Protein AF-A0A358M7P0-F1 (afdb_monomer_lite)

Foldseek 3Di:
DLVVVLVVVVVQLPAPVSCVPVVVVSVVCVVCVVVVVVVVVVVCVVVVVVVCCVPPQVVVVVVLVVVLCVLCVPPDCQLLQVLLCQQLVHRAPAAAEAEDRPDPQDWAAPDLRYIYGHRDPPVDSCCSLPVVLLSNLLRNNPPRAHPVLLVLLVVQLVPDLLSVLLVCCCCPVVVDDSCRLVSLLRSLLSCCSSVSDPPLRSLLVCLPPSPLSNLVSVVSNVVQVPPDPDHHGHNNVVSVVCSVVVVDDPVVSVVSNVVSQDDVVPVVSCVSNVSSVVSSVCSVCVVVVVVD

Sequence (292 aa):
AFSEADGIIRSKTTNEFERSYVLPTLDLLKDGYAEKYRKYILALKDAGFEKLWREKILPVEQQQISRLENALADIEIDSMLESISKLKCIVCSEVTVYISLLSYPVSFSLGETAFLATINDGDDSDYYKNGFPALLSHELMHGFASMELIEIYLDFMKQSRYLRSTHDFLLKELHSGNEEEFVMAAEYYILWRAGFMTKEEILLKNYSRYGGCVPLAFYLFEHMTREKSEPIADYNQWLLQRFKNGTFSPEELIPTIDSLLPPPDNIDRFFANLFVILQRCSFIIRDAALYV

Structure (mmCIF, N/CA/C/O backbone):
data_AF-A0A358M7P0-F1
#
_entry.id   AF-A0A358M7P0-F1
#
loop_
_atom_site.group_PDB
_atom_site.id
_atom_site.type_symbol
_atom_site.label_atom_id
_atom_site.label_alt_id
_atom_site.label_comp_id
_atom_site.label_asym_id
_atom_site.label_entity_id
_atom_site.label_seq_id
_atom_site.pdbx_PDB_ins_code
_atom_site.Cartn_x
_atom_site.Cartn_y
_atom_site.Cartn_z
_atom_site.occupancy
_atom_site.B_iso_or_equiv
_atom_site.auth_seq_id
_atom_site.auth_comp_id
_atom_site.auth_asym_id
_atom_site.auth_atom_id
_atom_site.pdbx_PDB_model_num
ATOM 1 N N . ALA A 1 1 ? 0.141 -0.509 31.926 1.00 57.00 1 ALA A N 1
ATOM 2 C CA . ALA A 1 1 ? -0.541 0.050 30.742 1.00 57.00 1 ALA A CA 1
ATOM 3 C C . ALA A 1 1 ? 0.467 0.433 29.655 1.00 57.00 1 ALA A C 1
ATOM 5 O O . ALA A 1 1 ? 0.646 -0.366 28.752 1.00 57.00 1 ALA A O 1
ATOM 6 N N . PHE A 1 2 ? 1.197 1.558 29.747 1.00 57.94 2 PHE A N 1
ATOM 7 C CA . PHE A 1 2 ? 2.132 1.963 28.674 1.00 57.94 2 PHE A CA 1
ATOM 8 C C . PHE A 1 2 ? 3.320 0.997 28.492 1.00 57.94 2 PHE A C 1
ATOM 10 O O . PHE A 1 2 ? 3.656 0.635 27.372 1.00 57.94 2 PHE A O 1
ATOM 17 N N . SER A 1 3 ? 3.898 0.505 29.595 1.00 63.97 3 SER A N 1
ATOM 18 C CA . SER A 1 3 ? 5.000 -0.475 29.574 1.00 63.97 3 SER A CA 1
ATOM 19 C C . SER A 1 3 ? 4.607 -1.842 29.003 1.00 63.97 3 SER A C 1
ATOM 21 O O . SER A 1 3 ? 5.457 -2.584 28.530 1.00 63.97 3 SER A O 1
ATOM 23 N N . GLU A 1 4 ? 3.322 -2.187 29.071 1.00 75.69 4 GLU A N 1
ATOM 24 C CA . GLU A 1 4 ? 2.792 -3.468 28.603 1.00 75.69 4 GLU A CA 1
ATOM 25 C C . GLU A 1 4 ? 2.522 -3.421 27.097 1.00 75.69 4 GLU A C 1
ATOM 27 O O . GLU A 1 4 ? 2.984 -4.293 26.370 1.00 75.69 4 GLU A O 1
ATOM 32 N N . ALA A 1 5 ? 1.878 -2.352 26.613 1.00 75.06 5 ALA A N 1
ATOM 33 C CA . ALA A 1 5 ? 1.683 -2.122 25.183 1.00 75.06 5 ALA A CA 1
ATOM 34 C C . ALA A 1 5 ? 3.021 -1.993 24.432 1.00 75.06 5 ALA A C 1
ATOM 36 O O . ALA A 1 5 ? 3.191 -2.610 23.385 1.00 75.06 5 ALA A O 1
ATOM 37 N N . ASP A 1 6 ? 3.995 -1.268 24.993 1.00 80.06 6 ASP A N 1
ATOM 38 C CA . ASP A 1 6 ? 5.351 -1.163 24.436 1.00 80.06 6 ASP A CA 1
ATOM 39 C C . ASP A 1 6 ? 6.036 -2.532 24.304 1.00 80.06 6 ASP A C 1
ATOM 41 O O . ASP A 1 6 ? 6.564 -2.859 23.240 1.00 80.06 6 ASP A O 1
ATOM 45 N N . GLY A 1 7 ? 5.980 -3.364 25.351 1.00 83.50 7 GLY A N 1
ATOM 46 C CA . GLY A 1 7 ? 6.532 -4.720 25.315 1.00 83.50 7 GLY A CA 1
ATOM 47 C C . GLY A 1 7 ? 5.851 -5.613 24.272 1.00 83.50 7 GLY A C 1
ATOM 48 O O . GLY A 1 7 ? 6.520 -6.379 23.576 1.00 83.50 7 GLY A O 1
ATOM 49 N N . ILE A 1 8 ? 4.532 -5.478 24.104 1.00 84.25 8 ILE A N 1
ATOM 50 C CA . ILE A 1 8 ? 3.774 -6.221 23.091 1.00 84.25 8 ILE A CA 1
ATOM 51 C C . ILE A 1 8 ? 4.173 -5.772 21.682 1.00 84.25 8 ILE A C 1
ATOM 53 O O . ILE A 1 8 ? 4.507 -6.621 20.863 1.00 84.25 8 ILE A O 1
ATOM 57 N N . ILE A 1 9 ? 4.201 -4.466 21.399 1.00 82.38 9 ILE A N 1
ATOM 58 C CA . ILE A 1 9 ? 4.566 -3.944 20.070 1.00 82.38 9 ILE A CA 1
ATOM 59 C C . ILE A 1 9 ? 5.982 -4.396 19.703 1.00 82.38 9 ILE A C 1
ATOM 61 O O . ILE A 1 9 ? 6.188 -5.015 18.665 1.00 82.38 9 ILE A O 1
ATOM 65 N N . ARG A 1 10 ? 6.951 -4.205 20.605 1.00 87.50 10 ARG A N 1
ATOM 66 C CA . ARG A 1 10 ? 8.351 -4.600 20.374 1.00 87.50 10 ARG A CA 1
ATOM 67 C C . ARG A 1 10 ? 8.542 -6.098 20.139 1.00 87.50 10 ARG A C 1
ATOM 69 O O . ARG A 1 10 ? 9.457 -6.480 19.411 1.00 87.50 10 ARG A O 1
ATOM 76 N N . SER A 1 11 ? 7.718 -6.939 20.766 1.00 85.31 11 SER A N 1
ATOM 77 C CA . SER A 1 11 ? 7.779 -8.395 20.577 1.00 85.31 11 SER A CA 1
ATOM 78 C C . SER A 1 11 ? 7.093 -8.863 19.293 1.00 85.31 11 SER A C 1
ATOM 80 O O . SER A 1 11 ? 7.542 -9.848 18.714 1.00 85.31 11 SER A O 1
ATOM 82 N N . LYS A 1 12 ? 6.054 -8.154 18.829 1.00 82.06 12 LYS A N 1
ATOM 83 C CA . LYS A 1 12 ? 5.336 -8.464 17.583 1.00 82.06 12 LYS A CA 1
ATOM 84 C C . LYS A 1 12 ? 6.026 -7.941 16.325 1.00 82.06 12 LYS A C 1
ATOM 86 O O . LYS A 1 12 ? 5.959 -8.603 15.300 1.00 82.06 12 LYS A O 1
ATOM 91 N N . THR A 1 13 ? 6.710 -6.802 16.395 1.00 82.50 13 THR A N 1
ATOM 92 C CA . THR A 1 13 ? 7.483 -6.262 15.269 1.00 82.50 13 THR A CA 1
ATOM 93 C C . THR A 1 13 ? 8.7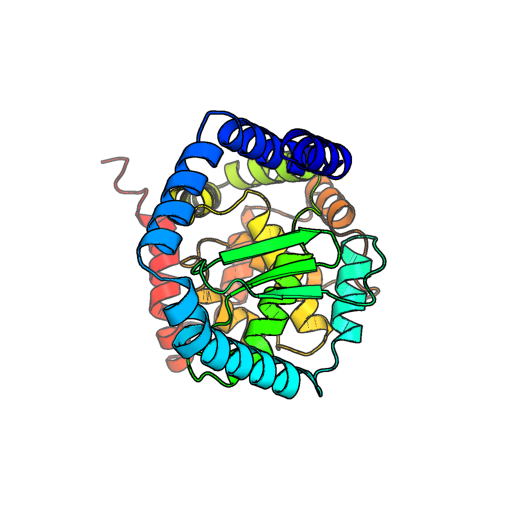71 -7.074 15.119 1.00 82.50 13 THR A C 1
ATOM 95 O O . THR A 1 13 ? 9.787 -6.784 15.762 1.00 82.50 13 THR A O 1
ATOM 98 N N . THR A 1 14 ? 8.725 -8.144 14.324 1.00 80.38 14 THR A N 1
ATOM 99 C CA . THR A 1 14 ? 9.855 -9.067 14.117 1.00 80.38 14 THR A CA 1
ATOM 100 C C . THR A 1 14 ? 10.682 -8.735 12.881 1.00 80.38 14 THR A C 1
ATOM 102 O O . THR A 1 14 ? 11.874 -9.040 12.862 1.00 80.38 14 THR A O 1
ATOM 105 N N . ASN A 1 15 ? 10.078 -8.106 11.871 1.00 84.00 15 ASN A N 1
ATOM 106 C CA . ASN A 1 15 ? 10.747 -7.708 10.636 1.00 84.00 15 ASN A CA 1
ATOM 107 C C . ASN A 1 15 ? 11.717 -6.531 10.896 1.00 84.00 15 ASN A C 1
ATOM 109 O O . ASN A 1 15 ? 11.381 -5.570 11.587 1.00 84.00 15 ASN A O 1
ATOM 113 N N . GLU A 1 16 ? 12.943 -6.611 10.368 1.00 87.25 16 GLU A N 1
ATOM 114 C CA . GLU A 1 16 ? 13.986 -5.594 10.584 1.00 87.25 16 GLU A CA 1
ATOM 115 C C . GLU A 1 16 ? 13.649 -4.236 9.956 1.00 87.25 16 GLU A C 1
ATOM 117 O O . GLU A 1 16 ? 13.867 -3.196 10.580 1.00 87.25 16 GLU A O 1
ATOM 122 N N . PHE A 1 17 ? 13.084 -4.237 8.749 1.00 86.12 17 PHE A N 1
ATOM 123 C CA . PHE A 1 17 ? 12.631 -3.016 8.096 1.00 86.12 17 PHE A CA 1
ATOM 124 C C . PHE A 1 17 ? 11.494 -2.369 8.888 1.00 86.12 17 PHE A C 1
ATOM 126 O O . PHE A 1 17 ? 11.587 -1.187 9.215 1.00 86.12 17 PHE A O 1
ATOM 133 N N . GLU A 1 18 ? 10.502 -3.149 9.317 1.00 84.31 18 GLU A N 1
ATOM 134 C CA . GLU A 1 18 ? 9.399 -2.661 10.153 1.00 84.31 18 GLU A CA 1
ATOM 135 C C . GLU A 1 18 ? 9.903 -2.018 11.459 1.00 84.31 18 GLU A C 1
ATOM 137 O O . GLU A 1 18 ? 9.513 -0.911 11.846 1.00 84.31 18 GLU A O 1
ATOM 142 N N . ARG A 1 19 ? 10.871 -2.671 12.115 1.00 86.31 19 ARG A N 1
ATOM 143 C CA . ARG A 1 19 ? 11.522 -2.151 13.327 1.00 86.31 19 ARG A CA 1
ATOM 144 C C . ARG A 1 19 ? 12.171 -0.788 13.122 1.00 86.31 19 ARG A C 1
ATOM 146 O O . ARG A 1 19 ? 12.167 0.013 14.059 1.00 86.31 19 ARG A O 1
ATOM 153 N N . SER A 1 20 ? 12.719 -0.528 11.936 1.00 85.81 20 SER A N 1
ATOM 154 C CA . SER A 1 20 ? 13.454 0.706 11.646 1.00 85.81 20 SER A CA 1
ATOM 155 C C . SER A 1 20 ? 12.592 1.969 11.729 1.00 85.81 20 SER A C 1
ATOM 157 O O . SER A 1 20 ? 13.131 3.032 12.028 1.00 85.81 20 SER A O 1
ATOM 159 N N . TYR A 1 21 ? 11.268 1.863 11.548 1.00 83.50 21 TYR A N 1
ATOM 160 C CA . TYR A 1 21 ? 10.346 3.001 11.644 1.00 83.50 21 TYR A CA 1
ATOM 161 C C . TYR A 1 21 ? 9.352 2.901 12.814 1.00 83.50 21 TYR A C 1
ATOM 163 O O . TYR A 1 21 ? 9.003 3.927 13.408 1.00 83.50 21 TYR A O 1
ATOM 171 N N . VAL A 1 22 ? 8.944 1.695 13.230 1.00 85.00 22 VAL A N 1
ATOM 172 C CA . VAL A 1 22 ? 8.027 1.521 14.374 1.00 85.00 22 VAL A CA 1
ATOM 173 C C . VAL A 1 22 ? 8.699 1.874 15.702 1.00 85.00 22 VAL A C 1
ATOM 175 O O . VAL A 1 22 ? 8.122 2.600 16.516 1.00 85.00 22 VAL A O 1
ATOM 178 N N . LEU A 1 23 ? 9.923 1.390 15.946 1.00 88.56 23 LEU A N 1
ATOM 179 C CA . LEU A 1 23 ? 10.571 1.560 17.252 1.00 88.56 23 LEU A CA 1
ATOM 180 C C . LEU A 1 23 ? 10.940 3.019 17.564 1.00 88.56 23 LEU A C 1
ATOM 182 O O . LEU A 1 23 ? 10.642 3.450 18.680 1.00 88.56 23 LEU A O 1
ATOM 186 N N . PRO A 1 24 ? 11.489 3.813 16.620 1.00 87.19 24 PRO A N 1
ATOM 187 C CA . PRO A 1 24 ? 11.715 5.238 16.859 1.00 87.19 24 PRO A CA 1
ATOM 188 C C . PRO A 1 24 ? 10.422 5.993 17.182 1.00 87.19 24 PRO A C 1
ATOM 190 O O . PRO A 1 24 ? 10.398 6.821 18.089 1.00 87.19 24 PRO A O 1
ATOM 193 N N . THR A 1 25 ? 9.326 5.673 16.488 1.00 84.44 25 THR A N 1
ATOM 194 C CA . THR A 1 25 ? 8.010 6.277 16.748 1.00 84.44 25 THR A CA 1
ATOM 195 C C . THR A 1 25 ? 7.519 5.947 18.156 1.00 84.44 25 THR A C 1
ATOM 197 O O . THR A 1 25 ? 7.021 6.814 18.876 1.00 84.44 25 THR A O 1
ATOM 200 N N . LEU A 1 26 ? 7.699 4.697 18.583 1.00 84.19 26 LEU A N 1
ATOM 201 C CA . LEU A 1 26 ? 7.327 4.240 19.918 1.00 84.19 26 LEU A CA 1
ATOM 202 C C . LEU A 1 26 ? 8.140 4.935 21.020 1.00 84.19 26 LEU A C 1
ATOM 204 O O . LEU A 1 26 ? 7.587 5.267 22.069 1.00 84.19 26 LEU A O 1
ATOM 208 N N . ASP A 1 27 ? 9.424 5.197 20.780 1.00 86.44 27 ASP A N 1
ATOM 209 C CA . ASP A 1 27 ? 10.268 5.947 21.713 1.00 86.44 27 ASP A CA 1
ATOM 210 C C . ASP A 1 27 ? 9.884 7.432 21.770 1.00 86.44 27 ASP A C 1
ATOM 212 O O . ASP A 1 27 ? 9.719 7.972 22.864 1.00 86.44 27 ASP A O 1
ATOM 216 N N . LEU A 1 28 ? 9.561 8.062 20.634 1.00 83.62 28 LEU A N 1
ATOM 217 C CA . LEU A 1 28 ? 9.015 9.427 20.611 1.00 83.62 28 LEU A CA 1
ATOM 218 C C . LEU A 1 28 ? 7.730 9.564 21.442 1.00 83.62 28 LEU A C 1
ATOM 220 O O . LEU A 1 28 ? 7.528 10.573 22.121 1.00 83.62 28 LEU A O 1
ATOM 224 N N . LEU A 1 29 ? 6.853 8.554 21.416 1.00 80.44 29 LEU A N 1
ATOM 225 C CA . LEU A 1 29 ? 5.635 8.558 22.227 1.00 80.44 29 LEU A CA 1
ATOM 226 C C . LEU A 1 29 ? 5.938 8.552 23.732 1.00 80.44 29 LEU A C 1
ATOM 228 O O . LEU A 1 29 ? 5.219 9.212 24.491 1.00 80.44 29 LEU A O 1
ATOM 232 N N . LYS A 1 30 ? 7.003 7.861 24.157 1.00 81.00 30 LYS A N 1
ATOM 233 C CA . LYS A 1 30 ? 7.475 7.846 25.552 1.00 81.00 30 LYS A CA 1
ATOM 234 C C . LYS A 1 30 ? 8.118 9.165 25.965 1.00 81.00 30 LYS A C 1
ATOM 236 O O . LYS A 1 30 ? 7.988 9.555 27.124 1.00 81.00 30 LYS A O 1
ATOM 241 N N . ASP A 1 31 ? 8.716 9.886 25.024 1.00 82.06 31 ASP A N 1
ATOM 242 C CA . ASP A 1 31 ? 9.385 11.172 25.246 1.00 82.06 31 ASP A CA 1
ATOM 243 C C . ASP A 1 31 ? 8.393 12.351 25.375 1.00 82.06 31 ASP A C 1
ATOM 245 O O . ASP A 1 31 ? 8.572 13.444 24.838 1.00 82.06 31 ASP A O 1
ATOM 249 N N . GLY A 1 32 ? 7.301 12.141 26.117 1.00 77.75 32 GLY A N 1
ATOM 250 C CA . GLY A 1 32 ? 6.350 13.183 26.512 1.00 77.75 32 GLY A CA 1
ATOM 251 C C . GLY A 1 32 ? 5.227 13.482 25.513 1.00 77.75 32 GLY A C 1
ATOM 252 O O . GLY A 1 32 ? 4.311 14.243 25.847 1.00 77.75 32 GLY A O 1
ATOM 253 N N . TYR A 1 33 ? 5.222 12.868 24.326 1.00 78.50 33 TYR A N 1
ATOM 254 C CA . TYR A 1 33 ? 4.108 13.006 23.379 1.00 78.50 33 TYR A CA 1
ATOM 255 C C . TYR A 1 33 ? 2.827 12.338 23.884 1.00 78.50 33 TYR A C 1
ATOM 257 O O . TYR A 1 33 ? 1.755 12.933 23.760 1.00 78.50 33 TYR A O 1
ATOM 265 N N . ALA A 1 34 ? 2.916 11.166 24.523 1.00 79.69 34 ALA A N 1
ATOM 266 C CA . ALA A 1 34 ? 1.764 10.537 25.178 1.00 79.69 34 ALA A CA 1
ATOM 267 C C . ALA A 1 34 ? 1.090 11.490 26.185 1.00 79.69 34 ALA A C 1
ATOM 269 O O . ALA A 1 34 ? -0.134 11.643 26.205 1.00 79.69 34 ALA A O 1
ATOM 270 N N . GLU A 1 35 ? 1.899 12.236 26.936 1.00 82.81 35 GLU A N 1
ATOM 271 C CA . GLU A 1 35 ? 1.420 13.169 27.954 1.00 82.81 35 GLU A CA 1
ATOM 272 C C . GLU A 1 35 ? 0.738 14.386 27.334 1.00 82.81 35 GLU A C 1
ATOM 274 O O . GLU A 1 35 ? -0.253 14.896 27.866 1.00 82.81 35 GLU A O 1
ATOM 279 N N . LYS A 1 36 ? 1.224 14.828 26.172 1.00 83.75 36 LYS A N 1
ATOM 280 C CA . LYS A 1 36 ? 0.574 15.858 25.362 1.00 83.75 36 LYS A CA 1
ATOM 281 C C . LYS A 1 36 ? -0.789 15.383 24.847 1.00 83.75 36 LYS A C 1
ATOM 283 O O . LYS A 1 36 ? -1.773 16.099 25.028 1.00 83.75 36 LYS A O 1
ATOM 288 N N . TYR A 1 37 ? -0.880 14.173 24.290 1.00 81.56 37 TYR A N 1
ATOM 289 C CA . TYR A 1 37 ? -2.156 13.603 23.838 1.00 81.56 37 TYR A CA 1
ATOM 290 C C . TYR A 1 37 ? -3.153 13.441 24.985 1.00 81.56 37 TYR A C 1
ATOM 292 O O . TYR A 1 37 ? -4.321 13.808 24.847 1.00 81.56 37 TYR A O 1
ATOM 300 N N . ARG A 1 38 ? -2.690 12.995 26.157 1.00 84.06 38 ARG A N 1
ATOM 301 C CA . ARG A 1 38 ? -3.525 12.903 27.359 1.00 84.06 38 ARG A CA 1
ATOM 302 C C . ARG A 1 38 ? -4.137 14.253 27.737 1.00 84.06 38 ARG A C 1
ATOM 304 O O . ARG A 1 38 ? -5.313 14.298 28.089 1.00 84.06 38 ARG A O 1
ATOM 311 N N . LYS A 1 39 ? -3.379 15.353 27.643 1.00 87.50 39 LYS A N 1
ATOM 312 C CA . LYS A 1 39 ? -3.907 16.707 27.895 1.00 87.50 39 LYS A CA 1
ATOM 313 C C . LYS A 1 39 ? -5.015 17.081 26.910 1.00 87.50 39 LYS A C 1
ATOM 315 O O . LYS A 1 39 ? -6.027 17.623 27.342 1.00 87.50 39 LYS A O 1
ATOM 320 N N . TYR A 1 40 ? -4.861 16.766 25.623 1.00 84.81 40 TYR A N 1
ATOM 321 C CA . TYR A 1 40 ? -5.905 17.027 24.625 1.00 84.81 40 TYR A CA 1
ATOM 322 C C . TYR A 1 40 ? -7.173 16.212 24.881 1.00 84.81 40 TYR A C 1
ATOM 324 O O . TYR A 1 40 ? -8.268 16.767 24.846 1.00 84.81 40 TYR A O 1
ATOM 332 N N . ILE A 1 41 ? -7.035 14.930 25.225 1.00 84.25 41 ILE A N 1
ATOM 333 C CA . ILE A 1 41 ? -8.175 14.071 25.574 1.00 84.25 41 ILE A CA 1
ATOM 334 C C . ILE A 1 41 ? -8.913 14.612 26.807 1.00 84.25 41 ILE A C 1
ATOM 336 O O . ILE A 1 41 ? -10.142 14.658 26.818 1.00 84.25 41 ILE A O 1
ATOM 340 N N . LEU A 1 42 ? -8.183 15.056 27.836 1.00 87.44 42 LEU A N 1
ATOM 341 C CA . LEU A 1 42 ? -8.788 15.664 29.024 1.00 87.44 42 LEU A CA 1
ATOM 342 C C . LEU A 1 42 ? -9.517 16.970 28.689 1.00 87.44 42 LEU A C 1
ATOM 344 O O . LEU A 1 42 ? -10.649 17.144 29.121 1.00 87.44 42 LEU A O 1
ATOM 348 N N . ALA A 1 43 ? -8.930 17.837 27.861 1.00 89.25 43 ALA A N 1
ATOM 349 C CA . ALA A 1 43 ? -9.585 19.070 27.429 1.00 89.25 43 ALA A CA 1
ATOM 350 C C . ALA A 1 43 ? -10.887 18.801 26.652 1.00 89.25 43 ALA A C 1
ATOM 352 O O . ALA A 1 43 ? -11.891 19.472 26.882 1.00 89.25 43 ALA A O 1
ATOM 353 N N . LEU A 1 44 ? -10.902 17.790 25.773 1.00 86.12 44 LEU A N 1
ATOM 354 C CA . LEU A 1 44 ? -12.122 17.355 25.085 1.00 86.12 44 LEU A CA 1
ATOM 355 C C . LEU A 1 44 ? -13.173 16.856 26.083 1.00 86.12 44 LEU A C 1
ATOM 357 O O . LEU A 1 44 ? -14.345 17.225 25.994 1.00 86.12 44 LEU A O 1
ATOM 361 N N . LYS A 1 45 ? -12.758 16.048 27.062 1.00 86.56 45 LYS A N 1
ATOM 362 C CA . LYS A 1 45 ? -13.650 15.561 28.118 1.00 86.56 45 LYS A CA 1
ATOM 363 C C . LYS A 1 45 ? -14.269 16.717 28.908 1.00 86.56 45 LYS A C 1
ATOM 365 O O . LYS A 1 45 ? -15.487 16.735 29.080 1.00 86.56 45 LYS A O 1
ATOM 370 N N . ASP A 1 46 ? -13.459 17.681 29.335 1.00 91.38 46 ASP A N 1
ATOM 371 C CA . ASP A 1 46 ? -13.906 18.849 30.103 1.00 91.38 46 ASP A CA 1
ATOM 372 C C . ASP A 1 46 ? -14.845 19.750 29.283 1.00 91.38 46 ASP A C 1
ATOM 374 O O . ASP A 1 46 ? -15.777 20.339 29.827 1.00 91.38 46 ASP A O 1
ATOM 378 N N . ALA A 1 47 ? -14.670 19.791 27.958 1.00 89.56 47 ALA A N 1
ATOM 379 C CA . ALA A 1 47 ? -15.575 20.468 27.029 1.00 89.56 47 ALA A CA 1
ATOM 380 C C . ALA A 1 47 ? -16.908 19.722 26.796 1.00 89.56 47 ALA A C 1
ATOM 382 O O . ALA A 1 47 ? -17.732 20.163 25.995 1.00 89.56 47 ALA A O 1
ATOM 383 N N . GLY A 1 48 ? -17.141 18.587 27.464 1.00 89.50 48 GLY A N 1
ATOM 384 C CA . GLY A 1 48 ? -18.361 17.797 27.300 1.00 89.50 48 GLY A CA 1
ATOM 385 C C . GLY A 1 48 ? -18.420 17.038 25.973 1.00 89.50 48 GLY A C 1
ATOM 386 O O . GLY A 1 48 ? -19.514 16.704 25.509 1.00 89.50 48 GLY A O 1
ATOM 387 N N . PHE A 1 49 ? -17.263 16.739 25.368 1.00 87.19 49 PHE A N 1
ATOM 388 C CA . PHE A 1 49 ? -17.180 16.026 24.092 1.00 87.19 49 PHE A CA 1
ATOM 389 C C . PHE A 1 49 ? -17.929 14.691 24.110 1.00 87.19 49 PHE A C 1
ATOM 391 O O . PHE A 1 49 ? -18.494 14.311 23.097 1.00 87.19 49 PHE A O 1
ATOM 398 N N . GLU A 1 50 ? -18.025 14.004 25.253 1.00 87.81 50 GLU A N 1
ATOM 399 C CA . GLU A 1 50 ? -18.779 12.748 25.357 1.00 87.81 50 GLU A CA 1
ATOM 400 C C . GLU A 1 50 ? -20.259 12.905 24.962 1.00 87.81 50 GLU A C 1
ATOM 402 O O . GLU A 1 50 ? -20.825 12.026 24.309 1.00 87.81 50 GLU A O 1
ATOM 407 N N . LYS A 1 51 ? -20.890 14.032 25.312 1.00 90.06 51 LYS A N 1
ATOM 408 C CA . LYS A 1 51 ? -22.276 14.298 24.916 1.00 90.06 51 LYS A CA 1
ATOM 409 C C . LYS A 1 51 ? -22.373 14.525 23.409 1.00 90.06 51 LYS A C 1
ATOM 411 O O . LYS A 1 51 ? -23.206 13.908 22.753 1.00 90.06 51 LYS A O 1
ATOM 416 N N . LEU A 1 52 ? -21.488 15.364 22.862 1.00 86.44 52 LEU A N 1
ATOM 417 C CA . LEU A 1 52 ? -21.396 15.611 21.419 1.00 86.44 52 LEU A CA 1
ATOM 418 C C . LEU A 1 52 ? -21.161 14.303 20.649 1.00 86.44 52 LEU A C 1
ATOM 420 O O . LEU A 1 52 ? -21.834 14.031 19.659 1.00 86.44 52 LEU A O 1
ATOM 424 N N . TRP A 1 53 ? -20.248 13.477 21.148 1.00 85.25 53 TRP A N 1
ATOM 425 C CA . TRP A 1 53 ? -19.926 12.168 20.612 1.00 85.25 53 TRP A CA 1
ATOM 426 C C . TRP A 1 53 ? -21.163 11.277 20.522 1.00 85.25 53 TRP A C 1
ATOM 428 O O . TRP A 1 53 ? -21.519 10.836 19.434 1.00 85.25 53 TRP A O 1
ATOM 438 N N . ARG A 1 54 ? -21.850 11.053 21.649 1.00 90.06 54 ARG A N 1
ATOM 439 C CA . ARG A 1 54 ? -23.008 10.151 21.718 1.00 90.06 54 ARG A CA 1
ATOM 440 C C . ARG A 1 54 ? -24.195 10.645 20.891 1.00 90.06 54 ARG A C 1
ATOM 442 O O . ARG A 1 54 ? -24.887 9.831 20.295 1.00 90.06 54 ARG A O 1
ATOM 449 N N . GLU A 1 55 ? -24.450 11.952 20.881 1.00 91.88 55 GLU A N 1
ATOM 450 C CA . GLU A 1 55 ? -25.662 12.518 20.273 1.00 91.88 55 GLU A CA 1
ATOM 451 C C . GLU A 1 55 ? -25.498 12.903 18.798 1.00 91.88 55 GLU A C 1
ATOM 453 O O . GLU A 1 55 ? -26.501 12.997 18.090 1.00 91.88 55 GLU A O 1
ATOM 458 N N . LYS A 1 56 ? -24.272 13.184 18.336 1.00 84.81 56 LYS A N 1
ATOM 459 C CA . LYS A 1 56 ? -24.023 13.726 16.989 1.00 84.81 56 LYS A CA 1
ATOM 460 C C . LYS A 1 56 ? -23.071 12.889 16.150 1.00 84.81 56 LYS A C 1
ATOM 462 O O . LYS A 1 56 ? -23.362 12.697 14.978 1.00 84.81 56 LYS A O 1
ATOM 467 N N . ILE A 1 57 ? -21.962 12.421 16.721 1.00 82.81 57 ILE A N 1
ATOM 468 C CA . ILE A 1 57 ? -20.906 11.752 15.945 1.00 82.81 57 ILE A CA 1
ATOM 469 C C . ILE A 1 57 ? -21.227 10.263 15.795 1.00 82.81 57 ILE A C 1
ATOM 471 O O . ILE A 1 57 ? -21.423 9.787 14.684 1.00 82.81 57 ILE A O 1
ATOM 475 N N . LEU A 1 58 ? -21.396 9.545 16.910 1.00 85.62 58 LEU A N 1
ATOM 476 C CA . LEU A 1 58 ? -21.615 8.097 16.920 1.00 85.62 58 LEU A CA 1
ATOM 477 C C . LEU A 1 58 ? -22.772 7.627 16.011 1.00 85.62 58 LEU A C 1
ATOM 479 O O . LEU A 1 58 ? -22.569 6.642 15.307 1.00 85.62 58 LEU A O 1
ATOM 483 N N . PRO A 1 59 ? -23.949 8.288 15.962 1.00 87.81 59 PRO A N 1
ATOM 484 C CA . PRO A 1 59 ? -25.027 7.852 15.071 1.00 87.81 59 PRO A CA 1
ATOM 485 C C . PRO A 1 59 ? -24.673 7.948 13.580 1.00 87.81 59 PRO A C 1
ATOM 487 O O . PRO A 1 59 ? -25.082 7.087 12.804 1.00 87.81 59 PRO A O 1
ATOM 490 N N . VAL A 1 60 ? -23.918 8.978 13.179 1.00 83.69 60 VAL A N 1
ATOM 491 C CA . VAL A 1 60 ? -23.475 9.166 11.786 1.00 83.69 60 VAL A CA 1
ATOM 492 C C . VAL A 1 60 ? -22.459 8.090 11.419 1.00 83.69 60 VAL A C 1
ATOM 494 O O . VAL A 1 60 ? -22.614 7.417 10.406 1.00 83.69 60 VAL A O 1
ATOM 497 N N . GLU A 1 61 ? -21.485 7.856 12.292 1.00 80.94 61 GLU A N 1
ATOM 498 C CA . GLU A 1 61 ? -20.469 6.818 12.104 1.00 80.94 61 GLU A CA 1
ATOM 499 C C . GLU A 1 61 ? -21.082 5.412 12.028 1.00 80.94 61 GLU A C 1
ATOM 501 O O . GLU A 1 61 ? -20.755 4.624 11.146 1.00 80.94 61 GLU A O 1
ATOM 506 N N . GLN A 1 62 ? -22.037 5.091 12.908 1.00 86.00 62 GLN A N 1
ATOM 507 C CA . GLN A 1 62 ? -22.755 3.812 12.862 1.00 86.00 62 GLN A CA 1
ATOM 508 C C . GLN A 1 62 ? -23.534 3.632 11.557 1.00 86.00 62 GLN A C 1
ATOM 510 O O . GLN A 1 62 ? -23.596 2.522 11.026 1.00 86.00 62 GLN A O 1
ATOM 515 N N . GLN A 1 63 ? -24.111 4.711 11.021 1.00 85.69 63 GLN A N 1
ATOM 516 C CA . GLN A 1 63 ? -24.770 4.674 9.722 1.00 85.69 63 GLN A CA 1
ATOM 517 C C . GLN A 1 63 ? -23.767 4.392 8.596 1.00 85.69 63 GLN A C 1
ATOM 519 O O . GLN A 1 63 ? -24.071 3.589 7.716 1.00 85.69 63 GLN A O 1
ATOM 524 N N . GLN A 1 64 ? -22.585 5.010 8.627 1.00 80.94 64 GLN A N 1
ATOM 525 C CA . GLN A 1 64 ? -21.526 4.776 7.642 1.00 80.94 64 GLN A CA 1
ATOM 526 C C . GLN A 1 64 ? -20.999 3.341 7.697 1.00 80.94 64 GLN A C 1
ATOM 528 O O . GLN A 1 64 ? -20.907 2.687 6.661 1.00 80.94 64 GLN A O 1
ATOM 533 N N . ILE A 1 65 ? -20.750 2.816 8.901 1.00 84.44 65 ILE A N 1
ATOM 534 C CA . ILE A 1 65 ? -20.364 1.413 9.106 1.00 84.44 65 ILE A CA 1
ATOM 535 C C . ILE A 1 65 ? -21.441 0.484 8.541 1.00 84.44 65 ILE A C 1
ATOM 537 O O . ILE A 1 65 ? -21.130 -0.400 7.753 1.00 84.44 65 ILE A O 1
ATOM 541 N N . SER A 1 66 ? -22.716 0.743 8.848 1.00 86.94 66 SER A N 1
ATOM 542 C CA . SER A 1 66 ? -23.823 -0.075 8.334 1.00 86.94 66 SER A CA 1
ATOM 543 C C . SER A 1 66 ? -23.913 -0.032 6.802 1.00 86.94 66 SER A C 1
ATOM 545 O O . SER A 1 66 ? -24.245 -1.030 6.169 1.00 86.94 66 SER A O 1
ATOM 547 N N . ARG A 1 67 ? -23.649 1.119 6.166 1.00 84.12 67 ARG A N 1
ATOM 548 C CA . ARG A 1 67 ? -23.611 1.222 4.695 1.00 84.12 67 ARG A CA 1
ATOM 549 C C . ARG A 1 67 ? -22.461 0.414 4.110 1.00 84.12 67 ARG A C 1
ATOM 551 O O . ARG A 1 67 ? -22.681 -0.295 3.134 1.00 84.12 67 ARG A O 1
ATOM 558 N N . LEU A 1 68 ? -21.279 0.504 4.718 1.00 82.00 68 LEU A N 1
ATOM 559 C CA . LEU A 1 68 ? -20.111 -0.268 4.317 1.00 82.00 68 LEU A CA 1
ATOM 560 C C . LEU A 1 68 ? -20.392 -1.771 4.429 1.00 82.00 68 LEU A C 1
ATOM 562 O O . LEU A 1 68 ? -20.236 -2.480 3.445 1.00 82.00 68 LEU A O 1
ATOM 566 N N . GLU A 1 69 ? -20.898 -2.241 5.570 1.00 85.38 69 GLU A N 1
ATOM 567 C CA . GLU A 1 69 ? -21.282 -3.645 5.772 1.00 85.38 69 GLU A CA 1
ATOM 568 C C . GLU A 1 69 ? -22.271 -4.130 4.704 1.00 85.38 69 GLU A C 1
ATOM 570 O O . GLU A 1 69 ? -22.064 -5.180 4.101 1.00 85.38 69 GLU A O 1
ATOM 575 N N . ASN A 1 70 ? -23.313 -3.344 4.413 1.00 86.31 70 ASN A N 1
ATOM 576 C CA . ASN A 1 70 ? -24.291 -3.697 3.382 1.00 86.31 70 ASN A CA 1
ATOM 577 C C . ASN A 1 70 ? -23.682 -3.731 1.976 1.00 86.31 70 ASN A C 1
ATOM 579 O O . ASN A 1 70 ? -24.024 -4.605 1.187 1.00 86.31 70 ASN A O 1
ATOM 583 N N . ALA A 1 71 ? -22.800 -2.788 1.647 1.00 81.19 71 ALA A N 1
ATOM 584 C CA . ALA A 1 71 ? -22.175 -2.737 0.332 1.00 81.19 71 ALA A CA 1
ATOM 585 C C . ALA A 1 71 ? -21.162 -3.873 0.117 1.00 81.19 71 ALA A C 1
ATOM 587 O O . ALA A 1 71 ? -20.982 -4.318 -1.013 1.00 81.19 71 ALA A O 1
ATOM 588 N N . LEU A 1 72 ? -20.528 -4.347 1.193 1.00 79.25 72 LEU A N 1
ATOM 589 C CA . LEU A 1 72 ? -19.578 -5.459 1.165 1.00 79.25 72 LEU A CA 1
ATOM 590 C C . LEU A 1 72 ? -20.247 -6.837 1.261 1.00 79.25 72 LEU A C 1
ATOM 592 O O . LEU A 1 72 ? -19.590 -7.830 0.967 1.00 79.25 72 LEU A O 1
ATOM 596 N N . ALA A 1 73 ? -21.524 -6.917 1.650 1.00 82.56 73 ALA A N 1
ATOM 597 C CA . ALA A 1 73 ? -22.216 -8.184 1.902 1.00 82.56 73 ALA A CA 1
ATOM 598 C C . ALA A 1 73 ? -22.200 -9.151 0.703 1.00 82.56 73 ALA A C 1
ATOM 600 O O . ALA A 1 73 ? -22.143 -10.363 0.898 1.00 82.56 73 ALA A O 1
ATOM 601 N N . ASP A 1 74 ? -22.215 -8.608 -0.517 1.00 78.38 74 ASP A N 1
ATOM 602 C CA . ASP A 1 74 ? -22.227 -9.378 -1.766 1.00 78.38 74 ASP A CA 1
ATOM 603 C C . ASP A 1 74 ? -20.879 -9.345 -2.509 1.00 78.38 74 ASP A C 1
ATOM 605 O O . ASP A 1 74 ? -20.774 -9.841 -3.634 1.00 78.38 74 ASP A O 1
ATOM 609 N N . ILE A 1 75 ? -19.842 -8.740 -1.920 1.00 82.06 75 ILE A N 1
ATOM 610 C CA . ILE A 1 75 ? -18.514 -8.697 -2.530 1.00 82.06 75 ILE A CA 1
ATOM 611 C C . ILE A 1 75 ? -17.785 -10.013 -2.251 1.00 82.06 75 ILE A C 1
ATOM 613 O O . ILE A 1 75 ? -17.542 -10.381 -1.104 1.00 82.06 75 ILE A O 1
ATOM 617 N N . GLU A 1 76 ? -17.381 -10.701 -3.318 1.00 84.31 76 GLU A N 1
ATOM 618 C CA . GLU A 1 76 ? -16.523 -11.884 -3.239 1.00 84.31 76 GLU A CA 1
ATOM 619 C C . GLU A 1 76 ? -15.089 -11.443 -2.908 1.00 84.31 76 GLU A C 1
ATOM 621 O O . GLU A 1 76 ? -14.384 -10.888 -3.749 1.00 84.31 76 GLU A O 1
ATOM 626 N N . ILE A 1 77 ? -14.684 -11.616 -1.646 1.00 88.88 77 ILE A N 1
ATOM 627 C CA . ILE A 1 77 ? -13.354 -11.223 -1.161 1.00 88.88 77 ILE A CA 1
ATOM 628 C C . ILE A 1 77 ? -12.375 -12.396 -1.062 1.00 88.88 77 ILE A C 1
ATOM 630 O O . ILE A 1 77 ? -11.183 -12.153 -0.876 1.00 88.88 77 ILE A O 1
ATOM 634 N N . ASP A 1 78 ? -12.819 -13.648 -1.187 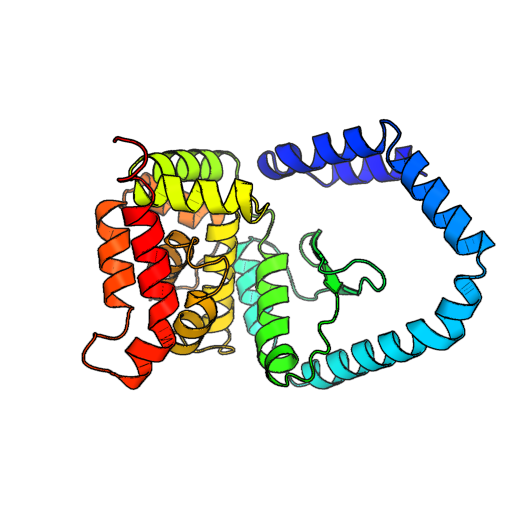1.00 91.50 78 ASP A N 1
ATOM 635 C CA . ASP A 1 78 ? -11.972 -14.816 -0.925 1.00 91.50 78 ASP A CA 1
ATOM 636 C C . ASP A 1 78 ? -10.815 -14.874 -1.924 1.00 91.50 78 ASP A C 1
ATOM 638 O O . ASP A 1 78 ? -9.669 -15.084 -1.524 1.00 91.50 78 ASP A O 1
ATOM 642 N N . SER A 1 79 ? -11.062 -14.577 -3.207 1.00 91.31 79 SER A N 1
ATOM 643 C CA . SER A 1 79 ? -9.987 -14.501 -4.208 1.00 91.31 79 SER A CA 1
ATOM 644 C C . SER A 1 79 ? -8.947 -13.412 -3.892 1.00 91.31 79 SER A C 1
ATOM 646 O O . SER A 1 79 ? -7.765 -13.553 -4.240 1.00 91.31 79 SER A O 1
ATOM 648 N N . MET A 1 80 ? -9.364 -12.313 -3.261 1.00 93.44 80 MET A N 1
ATOM 649 C CA . MET A 1 80 ? -8.475 -11.233 -2.829 1.00 93.44 80 MET A CA 1
ATOM 650 C C . MET A 1 80 ? -7.647 -11.675 -1.616 1.00 93.44 80 MET A C 1
ATOM 652 O O . MET A 1 80 ? -6.421 -11.549 -1.636 1.00 93.44 80 MET A O 1
ATOM 656 N N . LEU A 1 81 ? -8.286 -12.264 -0.601 1.00 94.25 81 LEU A N 1
ATOM 657 C CA . LEU A 1 81 ? -7.612 -12.769 0.598 1.00 94.25 81 LEU A CA 1
ATOM 658 C C . LEU A 1 81 ? -6.658 -13.935 0.291 1.00 94.25 81 LEU A C 1
ATOM 660 O O . LEU A 1 81 ? -5.567 -14.014 0.863 1.00 94.25 81 LEU A O 1
ATOM 664 N N . GLU A 1 82 ? -7.003 -14.801 -0.665 1.00 93.88 82 GLU A N 1
ATOM 665 C CA . GLU A 1 82 ? -6.117 -15.855 -1.168 1.00 93.88 82 GLU A CA 1
ATOM 666 C C . GLU A 1 82 ? -4.863 -15.255 -1.820 1.00 93.88 82 GLU A C 1
ATOM 668 O O . GLU A 1 82 ? -3.746 -15.729 -1.593 1.00 93.88 82 GLU A O 1
ATOM 673 N N . SER A 1 83 ? -5.027 -14.188 -2.607 1.00 94.50 83 SER A N 1
ATOM 674 C CA . SER A 1 83 ? -3.904 -13.497 -3.246 1.00 94.50 83 SER A CA 1
ATOM 675 C C . SER A 1 83 ? -2.984 -12.851 -2.207 1.00 94.50 83 SER A C 1
ATOM 677 O O . SER A 1 83 ? -1.770 -13.036 -2.278 1.00 94.50 83 SER A O 1
ATOM 679 N N . ILE A 1 84 ? -3.544 -12.174 -1.200 1.00 95.19 84 ILE A N 1
ATOM 680 C CA . ILE A 1 84 ? -2.781 -11.595 -0.079 1.00 95.19 84 ILE A CA 1
ATOM 681 C C . ILE A 1 84 ? -2.025 -12.690 0.681 1.00 95.19 84 ILE A C 1
ATOM 683 O O . ILE A 1 84 ? -0.823 -12.562 0.917 1.00 95.19 84 ILE A O 1
ATOM 687 N N . SER A 1 85 ? -2.701 -13.797 1.000 1.00 95.12 85 SER A N 1
ATOM 688 C CA . SER A 1 85 ? -2.109 -14.954 1.682 1.00 95.12 85 SER A CA 1
ATOM 689 C C . SER A 1 85 ? -0.889 -15.493 0.933 1.00 95.12 85 SER A C 1
ATOM 691 O O . SER A 1 85 ? 0.171 -15.694 1.529 1.00 95.12 85 SER A O 1
ATOM 693 N N . LYS A 1 86 ? -1.000 -15.667 -0.392 1.00 94.81 86 LYS A N 1
ATOM 694 C CA . LYS A 1 86 ? 0.105 -16.135 -1.244 1.00 94.81 86 LYS A CA 1
ATOM 695 C C . LYS A 1 86 ? 1.257 -15.139 -1.301 1.00 94.81 86 LYS A C 1
ATOM 697 O O . LYS A 1 86 ? 2.409 -15.542 -1.160 1.00 94.81 86 LYS A O 1
ATOM 702 N N . LEU A 1 87 ? 0.961 -13.856 -1.503 1.00 96.06 87 LEU A N 1
ATOM 703 C CA . LEU A 1 87 ? 1.985 -12.820 -1.639 1.00 96.06 87 LEU A CA 1
ATOM 704 C C . LEU A 1 87 ? 2.752 -12.598 -0.331 1.00 96.06 87 LEU A C 1
ATOM 706 O O . LEU A 1 87 ? 3.967 -12.425 -0.375 1.00 96.06 87 LEU A O 1
ATOM 710 N N . LYS A 1 88 ? 2.077 -12.635 0.822 1.00 93.12 88 LYS A N 1
ATOM 711 C CA . LYS A 1 88 ? 2.705 -12.429 2.137 1.00 93.12 88 LYS A CA 1
ATOM 712 C C . LYS A 1 88 ? 3.205 -13.705 2.810 1.00 93.12 88 LYS A C 1
ATOM 714 O O . LYS A 1 88 ? 3.866 -13.606 3.837 1.00 93.12 88 LYS A O 1
ATOM 719 N N . CYS A 1 89 ? 2.904 -14.881 2.257 1.00 92.88 89 CYS A N 1
ATOM 720 C CA . CYS A 1 89 ? 3.178 -16.178 2.885 1.00 92.88 89 CYS A CA 1
ATOM 721 C C . CYS A 1 89 ? 2.522 -16.336 4.268 1.00 92.88 89 CYS A C 1
ATOM 723 O O . CYS A 1 89 ? 3.126 -16.872 5.197 1.00 92.88 89 CYS A O 1
ATOM 725 N N . ILE A 1 90 ? 1.271 -15.890 4.391 1.00 91.31 90 ILE A N 1
ATOM 726 C CA . ILE A 1 90 ? 0.465 -15.975 5.619 1.00 91.31 90 ILE A CA 1
ATOM 727 C C . ILE A 1 90 ? -0.863 -16.680 5.339 1.00 91.31 90 ILE A C 1
ATOM 729 O O . ILE A 1 90 ? -1.219 -16.923 4.187 1.00 91.31 90 ILE A O 1
ATOM 733 N N . VAL A 1 91 ? -1.626 -16.971 6.391 1.00 91.06 91 VAL A N 1
ATOM 734 C CA . VAL A 1 91 ? -3.022 -17.410 6.266 1.00 91.06 91 VAL A CA 1
ATOM 735 C C . VAL A 1 91 ? -3.931 -16.234 6.609 1.00 91.06 91 VAL A C 1
ATOM 737 O O . VAL A 1 91 ? -4.090 -15.893 7.778 1.00 91.06 91 VAL A O 1
ATOM 740 N N . CYS A 1 92 ? -4.531 -15.620 5.590 1.00 90.75 92 CYS A N 1
ATOM 741 C CA . CYS A 1 92 ? -5.534 -14.571 5.735 1.00 90.75 92 CYS A CA 1
ATOM 742 C C . CYS A 1 92 ? -6.875 -15.109 5.224 1.00 90.75 92 CYS A C 1
ATOM 744 O O . CYS A 1 92 ? -7.111 -15.161 4.022 1.00 90.75 92 CYS A O 1
ATOM 746 N N . SER A 1 93 ? -7.729 -15.567 6.139 1.00 90.19 93 SER A N 1
ATOM 747 C CA . SER A 1 93 ? -9.097 -16.017 5.830 1.00 90.19 93 SER A CA 1
ATOM 748 C C . SER A 1 93 ? -10.168 -15.020 6.271 1.00 90.19 93 SER A C 1
ATOM 750 O O . SER A 1 93 ? -11.320 -15.142 5.882 1.00 90.19 93 SER A O 1
ATOM 752 N N . GLU A 1 94 ? -9.799 -14.061 7.116 1.00 90.94 94 GLU A N 1
ATOM 753 C CA . GLU A 1 94 ? -10.674 -13.010 7.623 1.00 90.94 94 GLU A CA 1
ATOM 754 C C . GLU A 1 94 ? -9.863 -11.734 7.851 1.00 90.94 94 GLU A C 1
ATOM 756 O O . GLU A 1 94 ? -8.652 -11.791 8.087 1.00 90.94 94 GLU A O 1
ATOM 761 N N . VAL A 1 95 ? -10.539 -10.586 7.786 1.00 90.69 95 VAL A N 1
ATOM 762 C CA . VAL A 1 95 ? -9.928 -9.273 8.005 1.00 90.69 95 VAL A CA 1
ATOM 763 C C . VAL A 1 95 ? -10.761 -8.487 9.003 1.00 90.69 95 VAL A C 1
ATOM 765 O O . VAL A 1 95 ? -11.967 -8.326 8.829 1.00 90.69 95 VAL A O 1
ATOM 768 N N . THR A 1 96 ? -10.111 -7.959 10.037 1.00 91.50 96 THR A N 1
ATOM 769 C CA . THR A 1 96 ? -10.745 -7.036 10.985 1.00 91.50 96 THR A CA 1
ATOM 770 C C . THR A 1 96 ? -10.415 -5.598 10.615 1.00 91.50 96 THR A C 1
ATOM 772 O O . THR A 1 96 ? -9.254 -5.191 10.650 1.00 91.50 96 THR A O 1
ATOM 775 N N . VAL A 1 97 ? -11.439 -4.803 10.311 1.00 88.56 97 VAL A N 1
ATOM 776 C CA . VAL A 1 97 ? -11.269 -3.377 10.014 1.00 88.56 97 VAL A CA 1
ATOM 777 C C . VAL A 1 97 ? -11.703 -2.548 11.212 1.00 88.56 97 VAL A C 1
ATOM 779 O O . VAL A 1 97 ? -12.857 -2.590 11.635 1.00 88.56 97 VAL A O 1
ATOM 782 N N . TYR A 1 98 ? -10.771 -1.776 11.759 1.00 88.19 98 TYR A N 1
ATOM 783 C CA . TYR A 1 98 ? -11.057 -0.810 12.809 1.00 88.19 98 TYR A CA 1
ATOM 784 C C . TYR A 1 98 ? -11.347 0.539 12.165 1.00 88.19 98 TYR A C 1
ATOM 786 O O . TYR A 1 98 ? -10.515 1.076 11.438 1.00 88.19 98 TYR A O 1
ATOM 794 N N . ILE A 1 99 ? -12.513 1.111 12.448 1.00 83.12 99 ILE A N 1
ATOM 795 C CA . ILE A 1 99 ? -12.860 2.425 11.913 1.00 83.12 99 ILE A CA 1
ATOM 796 C C . ILE A 1 99 ? -12.432 3.509 12.902 1.00 83.12 99 ILE A C 1
ATOM 798 O O . ILE A 1 99 ? -12.911 3.557 14.038 1.00 83.12 99 ILE A O 1
ATOM 802 N N . SER A 1 100 ? -11.512 4.374 12.471 1.00 79.06 100 SER A N 1
ATOM 803 C CA . SER A 1 100 ? -11.165 5.590 13.198 1.00 79.06 100 SER A CA 1
ATOM 804 C C . SER A 1 100 ? -12.168 6.688 12.896 1.00 79.06 100 SER A C 1
ATOM 806 O O . SER A 1 100 ? -12.417 7.035 11.747 1.00 79.06 100 SER A O 1
ATOM 808 N N . LEU A 1 101 ? -12.694 7.272 13.963 1.00 71.25 101 LEU A N 1
ATOM 809 C CA . LEU A 1 101 ? -13.810 8.215 13.917 1.00 71.25 101 LEU A CA 1
ATOM 810 C C . LEU A 1 101 ? -13.353 9.664 14.167 1.00 71.25 101 LEU A C 1
ATOM 812 O O . LEU A 1 101 ? -14.137 10.600 14.078 1.00 71.25 101 LEU A O 1
ATOM 816 N N . LEU A 1 102 ? -12.083 9.860 14.547 1.00 66.25 102 LEU A N 1
ATOM 817 C CA . LEU A 1 102 ? -11.513 11.163 14.938 1.00 66.25 102 LEU A CA 1
ATOM 818 C C . LEU A 1 102 ? -10.101 11.387 14.380 1.00 66.25 102 LEU A C 1
ATOM 820 O O . LEU A 1 102 ? -9.368 12.257 14.848 1.00 66.25 102 LEU A O 1
ATOM 824 N N . SER A 1 103 ? -9.694 10.586 13.400 1.00 63.09 103 SER A N 1
ATOM 825 C CA . SER A 1 103 ? -8.408 10.713 12.718 1.00 63.09 103 SER A CA 1
ATOM 826 C C . SER A 1 103 ? -8.698 10.824 11.231 1.00 63.09 103 SER A C 1
ATOM 828 O O . SER A 1 103 ? -9.339 9.935 10.678 1.00 63.09 103 SER A O 1
ATOM 830 N N . TYR A 1 104 ? -8.289 11.925 10.599 1.00 58.31 104 TYR A N 1
ATOM 831 C CA . TYR A 1 104 ? -8.555 12.151 9.181 1.00 58.31 104 TYR A CA 1
ATOM 832 C C . TYR A 1 104 ? -7.340 12.724 8.444 1.00 58.31 104 TYR A C 1
ATOM 834 O O . TYR A 1 104 ? -6.732 13.668 8.960 1.00 58.31 104 TYR A O 1
ATOM 842 N N . PRO A 1 105 ? -7.081 12.264 7.205 1.00 61.38 105 PRO A N 1
ATOM 843 C CA . PRO A 1 105 ? -7.346 10.915 6.690 1.00 61.38 105 PRO A CA 1
ATOM 844 C C . PRO A 1 105 ? -6.262 9.963 7.211 1.00 61.38 105 PRO A C 1
ATOM 846 O O . PRO A 1 105 ? -5.079 10.295 7.163 1.00 61.38 105 PRO A O 1
ATOM 849 N N . VAL A 1 106 ? -6.656 8.807 7.754 1.00 69.00 106 VAL A N 1
ATOM 850 C CA . VAL A 1 106 ? -5.704 7.834 8.299 1.00 69.00 106 VAL A CA 1
ATOM 851 C C . VAL A 1 106 ? -6.105 6.429 7.881 1.00 69.00 106 VAL A C 1
ATOM 853 O O . VAL A 1 106 ? -7.223 5.987 8.136 1.00 69.00 106 VAL A O 1
ATOM 856 N N . SER A 1 107 ? -5.162 5.732 7.266 1.00 78.88 107 SER A N 1
ATOM 857 C CA . SER A 1 107 ? -5.244 4.309 6.997 1.00 78.88 107 SER A CA 1
ATOM 858 C C . SER A 1 107 ? -3.861 3.715 7.226 1.00 78.88 107 SER A C 1
ATOM 860 O O . SER A 1 107 ? -2.873 4.331 6.829 1.00 78.88 107 SER A O 1
ATOM 862 N N . PHE A 1 108 ? -3.788 2.633 7.999 1.00 82.94 108 PHE A N 1
ATOM 863 C CA . PHE A 1 108 ? -2.548 1.884 8.208 1.00 82.94 108 PHE A CA 1
ATOM 864 C C . PHE A 1 108 ? -2.824 0.476 8.743 1.00 82.94 108 PHE A C 1
ATOM 866 O O . PHE A 1 108 ? -3.749 0.254 9.537 1.00 82.94 108 PHE A O 1
ATOM 873 N N . SER A 1 109 ? -1.969 -0.472 8.366 1.00 84.56 109 SER A N 1
ATOM 874 C CA . SER A 1 109 ? -1.962 -1.832 8.912 1.00 84.56 109 SER A CA 1
ATOM 875 C C . SER A 1 109 ? -1.769 -1.865 10.437 1.00 84.56 109 SER A C 1
ATOM 877 O O . SER A 1 109 ? -0.890 -1.206 10.990 1.00 84.56 109 SER A O 1
ATOM 879 N N . LEU A 1 110 ? -2.570 -2.678 11.129 1.00 81.88 110 LEU A N 1
ATOM 880 C CA . LEU A 1 110 ? -2.426 -3.004 12.557 1.00 81.88 110 LEU A CA 1
ATOM 881 C C . LEU A 1 110 ? -1.841 -4.409 12.774 1.00 81.88 110 LEU A C 1
ATOM 883 O O . LEU A 1 110 ? -1.650 -4.841 13.915 1.00 81.88 110 LEU A O 1
ATOM 887 N N . GLY A 1 111 ? -1.592 -5.134 11.685 1.00 81.19 111 GLY A N 1
ATOM 888 C CA . GLY A 1 111 ? -1.108 -6.502 11.670 1.00 81.19 111 GLY A CA 1
ATOM 889 C C . GLY A 1 111 ? -1.461 -7.201 10.361 1.00 81.19 111 GLY A C 1
ATOM 890 O O . GLY A 1 111 ? -2.012 -6.617 9.434 1.00 81.19 111 GLY A O 1
ATOM 891 N N . GLU A 1 112 ? -1.170 -8.494 10.295 1.00 84.94 112 GLU A N 1
ATOM 892 C CA . GLU A 1 112 ? -1.325 -9.287 9.070 1.00 84.94 112 GLU A CA 1
ATOM 893 C C . GLU A 1 112 ? -2.766 -9.386 8.550 1.00 84.94 112 GLU A C 1
ATOM 895 O O . GLU A 1 112 ? -2.971 -9.518 7.347 1.00 84.94 112 GLU A O 1
ATOM 900 N N . THR A 1 113 ? -3.754 -9.315 9.442 1.00 88.81 113 THR A N 1
ATOM 901 C CA . THR A 1 113 ? -5.180 -9.505 9.131 1.00 88.81 113 THR A CA 1
ATOM 902 C C . THR A 1 113 ? -6.055 -8.377 9.676 1.00 88.81 113 THR A C 1
ATOM 904 O O . THR A 1 113 ? -7.269 -8.525 9.813 1.00 88.81 113 THR A O 1
ATOM 907 N N . ALA A 1 114 ? -5.457 -7.240 10.030 1.00 89.88 114 ALA A N 1
ATOM 908 C CA . ALA A 1 114 ? -6.200 -6.120 10.584 1.00 89.88 114 ALA A CA 1
ATOM 909 C C . ALA A 1 114 ? -5.586 -4.780 10.201 1.00 89.88 114 ALA A C 1
ATOM 911 O O . ALA A 1 114 ? -4.367 -4.633 10.170 1.00 89.88 114 ALA A O 1
ATOM 912 N N . PHE A 1 115 ? -6.434 -3.780 9.982 1.00 89.56 115 PHE A N 1
ATOM 913 C CA . PHE A 1 115 ? -5.997 -2.415 9.705 1.00 89.56 115 PHE A CA 1
ATOM 914 C C . PHE A 1 115 ? -6.972 -1.387 10.278 1.00 89.56 115 PHE A C 1
ATOM 916 O O . PHE A 1 115 ? -8.119 -1.703 10.610 1.00 89.56 115 PHE A O 1
ATOM 923 N N . LEU A 1 116 ? -6.478 -0.163 10.443 1.00 88.00 116 LEU A N 1
ATOM 924 C CA . LEU A 1 116 ? -7.273 1.004 10.797 1.00 88.00 116 LEU A CA 1
ATOM 925 C C . LEU A 1 116 ? -7.621 1.756 9.514 1.00 88.00 116 LEU A C 1
ATOM 927 O O . LEU A 1 116 ? -6.739 1.962 8.689 1.00 88.00 116 LEU A O 1
ATOM 931 N N . ALA A 1 117 ? -8.859 2.218 9.378 1.00 85.88 117 ALA A N 1
ATOM 932 C CA . ALA A 1 117 ? -9.279 3.083 8.280 1.00 85.88 117 ALA A CA 1
ATOM 933 C C . ALA A 1 117 ? -10.248 4.166 8.752 1.00 85.88 117 ALA A C 1
ATOM 935 O O . ALA A 1 117 ? -10.921 4.018 9.769 1.00 85.88 117 ALA A O 1
ATOM 936 N N . THR A 1 118 ? -10.365 5.240 7.979 1.00 80.44 118 THR A N 1
ATOM 937 C CA . THR A 1 118 ? -11.457 6.213 8.095 1.00 80.44 118 THR A CA 1
ATOM 938 C C . THR A 1 118 ? -12.445 5.979 6.952 1.00 80.44 118 THR A C 1
ATOM 940 O O . THR A 1 118 ? -12.023 5.794 5.807 1.00 80.44 118 THR A O 1
ATOM 943 N N . ILE A 1 119 ? -13.753 5.996 7.228 1.00 75.88 119 ILE A N 1
ATOM 944 C CA . ILE A 1 119 ? -14.762 5.860 6.169 1.00 75.88 119 ILE A CA 1
ATOM 945 C C . ILE A 1 119 ? -14.815 7.164 5.373 1.00 75.88 119 ILE A C 1
ATOM 947 O O . ILE A 1 119 ? -15.027 8.244 5.925 1.00 75.88 119 ILE A O 1
ATOM 951 N N . ASN A 1 120 ? -14.618 7.062 4.060 1.00 68.94 120 ASN A N 1
ATOM 952 C CA . ASN A 1 120 ? -14.815 8.176 3.145 1.00 68.94 120 ASN A CA 1
ATOM 953 C C . ASN A 1 120 ? -16.238 8.114 2.568 1.00 68.94 120 ASN A C 1
ATOM 955 O O . ASN A 1 120 ? -16.465 7.515 1.522 1.00 68.94 120 ASN A O 1
ATOM 959 N N . ASP A 1 121 ? -17.203 8.722 3.260 1.00 62.22 121 ASP A N 1
ATOM 960 C CA . ASP A 1 121 ? -18.622 8.759 2.857 1.00 62.22 121 ASP A CA 1
ATOM 961 C C . ASP A 1 121 ? -18.915 9.865 1.827 1.00 62.22 121 ASP A C 1
ATOM 963 O O . ASP A 1 121 ? -19.975 10.485 1.846 1.00 62.22 121 ASP A O 1
ATOM 967 N N . GLY A 1 122 ? -17.962 10.168 0.944 1.00 58.75 122 GLY A N 1
ATOM 968 C CA . GLY A 1 122 ? -18.137 11.146 -0.126 1.00 58.75 122 GLY A CA 1
ATOM 969 C C . GLY A 1 122 ? -19.085 10.662 -1.224 1.00 58.75 122 GLY A C 1
ATOM 970 O O . GLY A 1 122 ? -18.669 10.678 -2.365 1.00 58.75 122 GLY A O 1
ATOM 971 N N . ASP A 1 123 ? -20.295 10.194 -0.890 1.00 52.06 123 ASP A N 1
ATOM 972 C CA . ASP A 1 123 ? -21.416 9.806 -1.774 1.00 52.06 123 ASP A CA 1
ATOM 973 C C . ASP A 1 123 ? -21.037 9.011 -3.044 1.00 52.06 123 ASP A C 1
ATOM 975 O O . ASP A 1 123 ? -21.762 9.003 -4.041 1.00 52.06 123 ASP A O 1
ATOM 979 N N . ASP A 1 124 ? -19.894 8.326 -3.024 1.00 62.53 124 ASP A N 1
ATOM 980 C CA . ASP A 1 124 ? -19.335 7.690 -4.204 1.00 62.53 124 ASP A CA 1
ATOM 981 C C . ASP A 1 124 ? -19.573 6.188 -4.124 1.00 62.53 124 ASP A C 1
ATOM 983 O O . ASP A 1 124 ? -18.937 5.461 -3.356 1.00 62.53 124 ASP A O 1
ATOM 987 N N . SER A 1 125 ? -20.506 5.703 -4.941 1.00 63.22 125 SER A N 1
ATOM 988 C CA . SER A 1 125 ? -20.720 4.267 -5.134 1.00 63.22 125 SER A CA 1
ATOM 989 C C . SER A 1 125 ? -19.430 3.527 -5.522 1.00 63.22 125 SER A C 1
ATOM 991 O O . SER A 1 125 ? -19.309 2.334 -5.239 1.00 63.22 125 SER A O 1
ATOM 993 N N . ASP A 1 126 ? -18.451 4.223 -6.118 1.00 73.62 126 ASP A N 1
ATOM 994 C CA . ASP A 1 126 ? -17.150 3.644 -6.451 1.00 73.62 126 ASP A CA 1
ATOM 995 C C . ASP A 1 126 ? -16.289 3.373 -5.210 1.00 73.62 126 ASP A C 1
ATOM 997 O O . ASP A 1 126 ? -15.554 2.384 -5.186 1.00 73.62 126 ASP A O 1
ATOM 1001 N N . TYR A 1 127 ? -16.422 4.168 -4.136 1.00 76.62 127 TYR A N 1
ATOM 1002 C CA . TYR A 1 127 ? -15.680 3.923 -2.896 1.00 76.62 127 TYR A CA 1
ATOM 1003 C C . TYR A 1 127 ? -16.010 2.545 -2.332 1.00 76.62 127 TYR A C 1
ATOM 1005 O O . TYR A 1 127 ? -15.108 1.767 -2.045 1.00 76.62 127 TYR A O 1
ATOM 1013 N N . TYR A 1 128 ? -17.289 2.200 -2.230 1.00 75.75 128 TYR A N 1
ATOM 1014 C CA . TYR A 1 128 ? -17.689 0.918 -1.659 1.00 75.75 128 TYR A CA 1
ATOM 1015 C C . TYR A 1 128 ? -17.335 -0.270 -2.563 1.00 75.75 128 TYR A C 1
ATOM 1017 O O . TYR A 1 128 ? -16.927 -1.316 -2.066 1.00 75.75 128 TYR A O 1
ATOM 1025 N N . LYS A 1 129 ? -17.452 -0.103 -3.886 1.00 76.81 129 LYS A N 1
ATOM 1026 C CA . LYS A 1 129 ? -17.219 -1.187 -4.848 1.00 76.81 129 LYS A CA 1
ATOM 1027 C C . LYS A 1 129 ? -15.736 -1.450 -5.114 1.00 76.81 129 LYS A C 1
ATOM 1029 O O . LYS A 1 129 ? -15.321 -2.600 -5.156 1.00 76.81 129 LYS A O 1
ATOM 1034 N N . ASN A 1 130 ? -14.952 -0.392 -5.307 1.00 80.12 130 ASN A N 1
ATOM 1035 C CA . ASN A 1 130 ? -13.564 -0.475 -5.766 1.00 80.12 130 ASN A CA 1
ATOM 1036 C C . ASN A 1 130 ? -12.592 0.265 -4.842 1.00 80.12 130 ASN A C 1
ATOM 1038 O O . ASN A 1 130 ? -11.419 -0.094 -4.758 1.00 80.12 130 ASN A O 1
ATOM 1042 N N . GLY A 1 131 ? -13.036 1.325 -4.164 1.00 84.50 131 GLY A N 1
ATOM 1043 C CA . GLY A 1 131 ? -12.198 2.120 -3.266 1.00 84.50 131 GLY A CA 1
ATOM 1044 C C . GLY A 1 131 ? -11.780 1.368 -2.004 1.00 84.50 131 GLY A C 1
ATOM 1045 O O . GLY A 1 131 ? -10.600 1.364 -1.663 1.00 84.50 131 GLY A O 1
ATOM 1046 N N . PHE A 1 132 ? -12.719 0.700 -1.341 1.00 86.31 132 PHE A N 1
ATOM 1047 C CA . PHE A 1 132 ? -12.487 -0.016 -0.096 1.00 86.31 132 PHE A CA 1
ATOM 1048 C C . PHE A 1 132 ? -11.745 -1.342 -0.303 1.00 86.31 132 PHE A C 1
ATOM 1050 O O . PHE A 1 132 ? -10.778 -1.565 0.421 1.00 86.31 132 PHE A O 1
ATOM 1057 N N . PRO A 1 133 ? -12.063 -2.183 -1.312 1.00 89.06 133 PRO A N 1
ATOM 1058 C CA . PRO A 1 133 ? -11.220 -3.339 -1.634 1.00 89.06 133 PRO A CA 1
ATOM 1059 C C . PRO A 1 133 ? -9.786 -2.948 -2.006 1.00 89.06 133 PRO A C 1
ATOM 1061 O O . PRO A 1 133 ? -8.837 -3.636 -1.631 1.00 89.06 133 PRO A O 1
ATOM 1064 N N . ALA A 1 134 ? -9.613 -1.812 -2.694 1.00 90.19 134 ALA A N 1
ATOM 1065 C CA . ALA A 1 134 ? -8.292 -1.263 -2.984 1.00 90.19 134 ALA A CA 1
ATOM 1066 C C . ALA A 1 134 ? -7.557 -0.849 -1.705 1.00 90.19 134 ALA A C 1
ATOM 1068 O O . ALA A 1 134 ? -6.405 -1.225 -1.527 1.00 90.19 134 ALA A O 1
ATOM 1069 N N . LEU A 1 135 ? -8.237 -0.148 -0.793 1.00 89.94 135 LEU A N 1
ATOM 1070 C CA . LEU A 1 135 ? -7.681 0.213 0.511 1.00 89.94 135 LEU A CA 1
ATOM 1071 C C . LEU A 1 135 ? -7.285 -1.029 1.318 1.00 89.94 135 LEU A C 1
ATOM 1073 O O . LEU A 1 135 ? -6.173 -1.105 1.818 1.00 89.94 135 LEU A O 1
ATOM 1077 N N . LEU A 1 136 ? -8.161 -2.030 1.392 1.00 91.50 136 LEU A N 1
ATOM 1078 C CA . LEU A 1 136 ? -7.892 -3.284 2.090 1.00 91.50 136 LEU A CA 1
ATOM 1079 C C . LEU A 1 136 ? -6.666 -3.991 1.502 1.00 91.50 136 LEU A C 1
ATOM 1081 O O . LEU A 1 136 ? -5.772 -4.385 2.247 1.00 91.50 136 LEU A O 1
ATOM 1085 N N . SER A 1 137 ? -6.604 -4.128 0.175 1.00 93.25 137 SER A N 1
ATOM 1086 C CA . SER A 1 137 ? -5.471 -4.763 -0.508 1.00 93.25 137 SER A CA 1
ATOM 1087 C C . SER A 1 137 ? -4.165 -4.012 -0.255 1.00 93.25 137 SER A C 1
ATOM 1089 O O . SER A 1 137 ? -3.135 -4.637 -0.024 1.00 93.25 137 SER A O 1
ATOM 1091 N N . HIS A 1 138 ? -4.215 -2.681 -0.275 1.00 93.94 138 HIS A N 1
ATOM 1092 C CA . HIS A 1 138 ? -3.074 -1.815 -0.008 1.00 93.94 138 HIS A CA 1
ATOM 1093 C C . HIS A 1 138 ? -2.556 -2.006 1.419 1.00 93.94 138 HIS A C 1
ATOM 1095 O O . HIS A 1 138 ? -1.412 -2.403 1.633 1.00 93.94 138 HIS A O 1
ATOM 1101 N N . GLU A 1 139 ? -3.430 -1.809 2.406 1.00 92.69 139 GLU A N 1
ATOM 1102 C CA . GLU A 1 139 ? -3.034 -1.823 3.810 1.00 92.69 139 GLU A CA 1
ATOM 1103 C C . GLU A 1 139 ? -2.551 -3.182 4.274 1.00 92.69 139 GLU A C 1
ATOM 1105 O O . GLU A 1 139 ? -1.570 -3.292 5.011 1.00 92.69 139 GLU A O 1
ATOM 1110 N N . LEU A 1 140 ? -3.214 -4.246 3.825 1.00 93.31 140 LEU A N 1
ATOM 1111 C CA . LEU A 1 140 ? -2.797 -5.585 4.197 1.00 93.31 140 LEU A CA 1
ATOM 1112 C C . LEU A 1 140 ? -1.474 -5.974 3.556 1.00 93.31 140 LEU A C 1
ATOM 1114 O O . LEU A 1 140 ? -0.814 -6.846 4.111 1.00 93.31 140 LEU A O 1
ATOM 1118 N N . MET A 1 141 ? -1.040 -5.341 2.465 1.00 94.88 141 MET A N 1
ATOM 1119 C CA . MET A 1 141 ? 0.253 -5.639 1.852 1.00 94.88 141 MET A CA 1
ATOM 1120 C C . MET A 1 141 ? 1.444 -5.002 2.569 1.00 94.88 141 MET A C 1
ATOM 1122 O O . MET A 1 141 ? 2.542 -5.531 2.423 1.00 94.88 141 MET A O 1
ATOM 1126 N N . HIS A 1 142 ? 1.262 -3.967 3.395 1.00 92.38 142 HIS A N 1
ATOM 1127 C CA . HIS A 1 142 ? 2.355 -3.382 4.183 1.00 92.38 142 HIS A CA 1
ATOM 1128 C C . HIS A 1 142 ? 3.063 -4.401 5.099 1.00 92.38 142 HIS A C 1
ATOM 1130 O O . HIS A 1 142 ? 2.493 -5.417 5.529 1.00 92.38 142 HIS A O 1
ATOM 1136 N N . GLY A 1 143 ? 4.338 -4.127 5.394 1.00 88.25 143 GLY A N 1
ATOM 1137 C CA . GLY A 1 143 ? 5.173 -4.950 6.278 1.00 88.25 143 GLY A CA 1
ATOM 1138 C C . GLY A 1 143 ? 5.672 -6.265 5.665 1.00 88.25 143 GLY A C 1
ATOM 1139 O O . GLY A 1 143 ? 6.190 -7.120 6.383 1.00 88.25 143 GLY A O 1
ATOM 1140 N N . PHE A 1 144 ? 5.520 -6.460 4.351 1.00 92.31 144 PHE A N 1
ATOM 1141 C CA . PHE A 1 144 ? 5.999 -7.662 3.658 1.00 92.31 144 PHE A CA 1
ATOM 1142 C C . PHE A 1 144 ? 7.499 -7.599 3.304 1.00 92.31 144 PHE A C 1
ATOM 1144 O O . PHE A 1 144 ? 8.146 -8.640 3.175 1.00 92.31 144 PHE A O 1
ATOM 1151 N N . ALA A 1 145 ? 8.047 -6.394 3.103 1.00 94.44 145 ALA A N 1
ATOM 1152 C CA . ALA A 1 145 ? 9.381 -6.204 2.542 1.00 94.44 145 ALA A CA 1
ATOM 1153 C C . ALA A 1 145 ? 10.490 -6.495 3.566 1.00 94.44 145 ALA A C 1
ATOM 1155 O O . ALA A 1 145 ? 10.411 -6.117 4.738 1.00 94.44 145 ALA A O 1
ATOM 1156 N N . SER A 1 146 ? 11.562 -7.154 3.123 1.00 95.38 146 SER A N 1
ATOM 1157 C CA . SER A 1 146 ? 12.793 -7.301 3.902 1.00 95.38 146 SER A CA 1
ATOM 1158 C C . SER A 1 146 ? 13.689 -6.066 3.772 1.00 95.38 146 SER A C 1
ATOM 1160 O O . SER A 1 146 ? 13.615 -5.333 2.787 1.00 95.38 146 SER A O 1
ATOM 1162 N N . MET A 1 147 ? 14.604 -5.867 4.729 1.00 94.62 147 MET A N 1
ATOM 1163 C CA . MET A 1 147 ? 15.603 -4.792 4.635 1.00 94.62 147 MET A CA 1
ATOM 1164 C C . MET A 1 147 ? 16.452 -4.914 3.362 1.00 94.62 147 MET A C 1
ATOM 1166 O O . MET A 1 147 ? 16.656 -3.928 2.666 1.00 94.62 147 MET A O 1
ATOM 1170 N N . GLU A 1 148 ? 16.865 -6.135 3.003 1.00 96.94 148 GLU A N 1
ATOM 1171 C CA . GLU A 1 148 ? 17.622 -6.398 1.771 1.00 96.94 148 GLU A CA 1
ATOM 1172 C C . GLU A 1 148 ? 16.868 -5.924 0.517 1.00 96.94 148 GLU A C 1
ATOM 1174 O O . GLU A 1 148 ? 17.458 -5.330 -0.386 1.00 96.94 148 GLU A O 1
ATOM 1179 N N . LEU A 1 149 ? 15.554 -6.166 0.452 1.00 97.44 149 LEU A N 1
ATOM 1180 C CA . LEU A 1 149 ? 14.743 -5.717 -0.675 1.00 97.44 149 LEU A CA 1
ATOM 1181 C C . LEU A 1 149 ? 14.681 -4.186 -0.735 1.00 97.44 149 LEU A C 1
ATOM 1183 O O . LEU A 1 149 ? 14.784 -3.610 -1.818 1.00 97.44 149 LEU A O 1
ATOM 1187 N N . ILE A 1 150 ? 14.554 -3.528 0.419 1.00 96.19 150 ILE A N 1
ATOM 1188 C CA . ILE A 1 150 ? 14.541 -2.065 0.509 1.00 96.19 150 ILE A CA 1
ATOM 1189 C C . ILE A 1 150 ? 15.893 -1.465 0.109 1.00 96.19 150 ILE A C 1
ATOM 1191 O O . ILE A 1 150 ? 15.926 -0.462 -0.599 1.00 96.19 150 ILE A O 1
ATOM 1195 N N . GLU A 1 151 ? 17.015 -2.076 0.479 1.00 96.31 151 GLU A N 1
ATOM 1196 C CA . GLU A 1 151 ? 18.343 -1.623 0.045 1.00 96.31 151 GLU A CA 1
ATOM 1197 C C . GLU A 1 151 ? 18.495 -1.693 -1.480 1.00 96.31 151 GLU A C 1
ATOM 1199 O O . GLU A 1 151 ? 18.883 -0.707 -2.113 1.00 96.31 151 GLU A O 1
ATOM 1204 N N . ILE A 1 152 ? 18.101 -2.819 -2.086 1.00 96.25 152 ILE A N 1
ATOM 1205 C CA . ILE A 1 152 ? 18.098 -2.994 -3.546 1.00 96.25 152 ILE A CA 1
ATOM 1206 C C . ILE A 1 152 ? 17.187 -1.965 -4.223 1.00 96.25 152 ILE A C 1
ATOM 1208 O O . ILE A 1 152 ? 17.565 -1.383 -5.241 1.00 96.25 152 ILE A O 1
ATOM 1212 N N . TYR A 1 153 ? 16.005 -1.715 -3.660 1.00 95.19 153 TYR A N 1
ATOM 1213 C CA . TYR A 1 153 ? 15.077 -0.696 -4.144 1.00 95.19 153 TYR A CA 1
ATOM 1214 C C . TYR A 1 153 ? 15.706 0.700 -4.139 1.00 95.19 153 TYR A C 1
ATOM 1216 O O . TYR A 1 153 ? 15.677 1.397 -5.154 1.00 95.19 153 TYR A O 1
ATOM 1224 N N . LEU A 1 154 ? 16.321 1.103 -3.025 1.00 95.31 154 LEU A N 1
ATOM 1225 C CA . LEU A 1 154 ? 16.962 2.411 -2.904 1.00 95.31 154 LEU A CA 1
ATOM 1226 C C . LEU A 1 154 ? 18.114 2.563 -3.900 1.00 95.31 154 LEU A C 1
ATOM 1228 O O . LEU A 1 154 ? 18.306 3.641 -4.467 1.00 95.31 154 LEU A O 1
ATOM 1232 N N . ASP A 1 155 ? 18.872 1.497 -4.145 1.00 95.75 155 ASP A N 1
ATOM 1233 C CA . ASP A 1 155 ? 19.920 1.505 -5.158 1.00 95.75 155 ASP A CA 1
ATOM 1234 C C . ASP A 1 155 ? 19.357 1.551 -6.577 1.00 95.75 155 ASP A C 1
ATOM 1236 O O . ASP A 1 155 ? 19.885 2.301 -7.395 1.00 95.75 155 ASP A O 1
ATOM 1240 N N . PHE A 1 156 ? 18.255 0.853 -6.865 1.00 95.06 156 PHE A N 1
ATOM 1241 C CA . PHE A 1 156 ? 17.530 0.960 -8.134 1.00 95.06 156 PHE A CA 1
ATOM 1242 C C . PHE A 1 156 ? 17.058 2.395 -8.395 1.00 95.06 156 PHE A C 1
ATOM 1244 O O . PHE A 1 156 ? 17.315 2.950 -9.467 1.00 95.06 156 PHE A O 1
ATOM 1251 N N . MET A 1 157 ? 16.465 3.047 -7.390 1.00 93.31 157 MET A N 1
ATOM 1252 C CA . MET A 1 157 ? 15.996 4.429 -7.504 1.00 93.31 157 MET A CA 1
ATOM 1253 C C . MET A 1 157 ? 17.121 5.416 -7.814 1.00 93.31 157 MET A C 1
ATOM 1255 O O . MET A 1 157 ? 16.915 6.386 -8.543 1.00 93.31 157 MET A O 1
ATOM 1259 N N . LYS A 1 158 ? 18.345 5.152 -7.344 1.00 93.00 158 LYS A N 1
ATOM 1260 C CA . LYS A 1 158 ? 19.514 5.997 -7.627 1.00 93.00 158 LYS A CA 1
ATOM 1261 C C . LYS A 1 158 ? 20.007 5.908 -9.070 1.00 93.00 158 LYS A C 1
ATOM 1263 O O . LYS A 1 158 ? 20.749 6.802 -9.474 1.00 93.00 158 LYS A O 1
ATOM 1268 N N . GLN A 1 159 ? 19.618 4.904 -9.854 1.00 91.69 159 GLN A N 1
ATOM 1269 C CA . GLN A 1 159 ? 20.198 4.662 -11.184 1.00 91.69 159 GLN A CA 1
ATOM 1270 C C . GLN A 1 159 ? 19.736 5.668 -12.246 1.00 91.69 159 GLN A C 1
ATOM 1272 O O . GLN A 1 159 ? 20.457 5.926 -13.206 1.00 91.69 159 GLN A O 1
ATOM 1277 N N . SER A 1 160 ? 18.579 6.309 -12.061 1.00 88.31 160 SER A N 1
ATOM 1278 C CA . SER A 1 160 ? 18.051 7.309 -12.993 1.00 88.31 160 SER A CA 1
ATOM 1279 C C . SER A 1 160 ? 17.644 8.586 -12.275 1.00 88.31 160 SER A C 1
ATOM 1281 O O . SER A 1 160 ? 17.150 8.568 -11.152 1.00 88.31 160 SER A O 1
ATOM 1283 N N . ARG A 1 161 ? 17.820 9.723 -12.955 1.00 83.56 161 ARG A N 1
ATOM 1284 C CA . ARG A 1 161 ? 17.377 11.029 -12.455 1.00 83.56 161 ARG A CA 1
ATOM 1285 C C . ARG A 1 161 ? 15.878 11.053 -12.185 1.00 83.56 161 ARG A C 1
ATOM 1287 O O . ARG A 1 161 ? 15.467 11.526 -11.136 1.00 83.56 161 ARG A O 1
ATOM 1294 N N . TYR A 1 162 ? 15.100 10.503 -13.113 1.00 84.56 162 TYR A N 1
ATOM 1295 C CA . TYR A 1 162 ? 13.648 10.444 -13.004 1.00 84.56 162 TYR A CA 1
ATOM 1296 C C . TYR A 1 162 ? 13.216 9.699 -11.735 1.00 84.56 162 TYR A C 1
ATOM 1298 O O . TYR A 1 162 ? 12.456 10.247 -10.945 1.00 84.56 162 TYR A O 1
ATOM 1306 N N . LEU A 1 163 ? 13.788 8.513 -11.505 1.00 88.88 163 LEU A N 1
ATOM 1307 C CA . LEU A 1 163 ? 13.490 7.671 -10.345 1.00 88.88 163 LEU A CA 1
ATOM 1308 C C . LEU A 1 163 ? 13.869 8.334 -9.017 1.00 88.88 163 LEU A C 1
ATOM 1310 O O . LEU A 1 163 ? 13.078 8.330 -8.078 1.00 88.88 163 LEU A O 1
ATOM 1314 N N . ARG A 1 164 ? 15.039 8.983 -8.948 1.00 90.19 164 ARG A N 1
ATOM 1315 C CA . ARG A 1 164 ? 15.430 9.756 -7.759 1.00 90.19 164 ARG A CA 1
ATOM 1316 C C . ARG A 1 164 ? 14.427 10.860 -7.447 1.00 90.19 164 ARG A C 1
ATOM 1318 O O . ARG A 1 164 ? 14.039 11.013 -6.298 1.00 90.19 164 ARG A O 1
ATOM 1325 N N . SER A 1 165 ? 14.006 11.627 -8.453 1.00 85.69 165 SER A N 1
ATOM 1326 C CA . SER A 1 165 ? 13.083 12.747 -8.254 1.00 85.69 165 SER A CA 1
ATOM 1327 C C . SER A 1 165 ? 11.688 12.298 -7.825 1.00 85.69 165 SER A C 1
ATOM 1329 O O . SER A 1 165 ? 11.079 12.951 -6.979 1.00 85.69 165 SER A O 1
ATOM 1331 N N . THR A 1 166 ? 11.178 11.200 -8.388 1.00 87.12 166 THR A N 1
ATOM 1332 C CA . THR A 1 166 ? 9.871 10.657 -8.001 1.00 87.12 166 THR A CA 1
ATOM 1333 C C . THR A 1 166 ? 9.907 10.071 -6.593 1.00 87.12 166 THR A C 1
ATOM 1335 O O . THR A 1 166 ? 9.021 10.365 -5.794 1.00 87.12 166 THR A O 1
ATOM 1338 N N . HIS A 1 167 ? 10.978 9.350 -6.248 1.00 90.75 167 HIS A N 1
ATOM 1339 C CA . HIS A 1 167 ? 11.182 8.818 -4.904 1.00 90.75 167 HIS A CA 1
ATOM 1340 C C . HIS A 1 167 ? 11.337 9.928 -3.847 1.00 90.75 167 HIS A C 1
ATOM 1342 O O . HIS A 1 167 ? 10.697 9.885 -2.798 1.00 90.75 167 HIS A O 1
ATOM 1348 N N . ASP A 1 168 ? 12.121 10.969 -4.138 1.00 89.06 168 ASP A N 1
ATOM 1349 C CA . ASP A 1 168 ? 12.286 12.117 -3.241 1.00 89.06 168 ASP A CA 1
ATOM 1350 C C . ASP A 1 168 ? 10.957 12.832 -2.968 1.00 89.06 168 ASP A C 1
ATOM 1352 O O . ASP A 1 168 ? 10.690 13.222 -1.831 1.00 89.06 168 ASP A O 1
ATOM 1356 N N . PHE A 1 169 ? 10.124 13.006 -3.998 1.00 86.31 169 PHE A N 1
ATOM 1357 C CA . PHE A 1 169 ? 8.803 13.618 -3.860 1.00 86.31 169 PHE A CA 1
ATOM 1358 C C . PHE A 1 169 ? 7.873 12.757 -2.999 1.00 86.31 169 PHE A C 1
ATOM 1360 O O . PHE A 1 169 ? 7.217 13.279 -2.098 1.00 86.31 169 PHE A O 1
ATOM 1367 N N . LEU A 1 170 ? 7.870 11.440 -3.226 1.00 87.75 170 LEU A N 1
ATOM 1368 C CA . LEU A 1 170 ? 7.086 10.478 -2.453 1.00 87.75 170 LEU A CA 1
ATOM 1369 C C . LEU A 1 170 ? 7.391 10.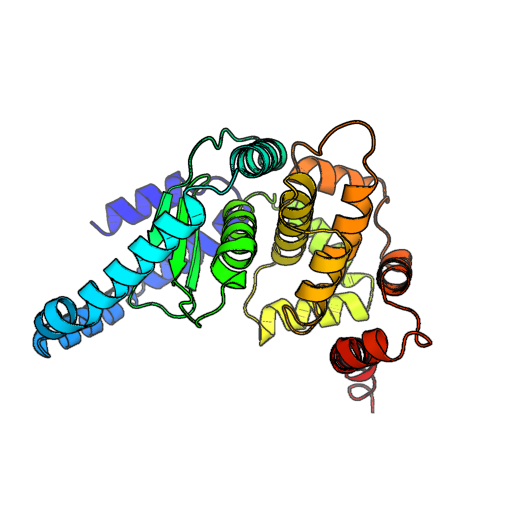560 -0.946 1.00 87.75 170 LEU A C 1
ATOM 1371 O O . LEU A 1 170 ? 6.475 10.614 -0.127 1.00 87.75 170 LEU A O 1
ATOM 1375 N N . LEU A 1 171 ? 8.670 10.641 -0.572 1.00 88.38 171 LEU A N 1
ATOM 1376 C CA . LEU A 1 171 ? 9.068 10.719 0.836 1.00 88.38 171 LEU A CA 1
ATOM 1377 C C . LEU A 1 171 ? 8.843 12.111 1.447 1.00 88.38 171 LEU A C 1
ATOM 1379 O O . LEU A 1 171 ? 8.360 12.231 2.574 1.00 88.38 171 LEU A O 1
ATOM 1383 N N . LYS A 1 172 ? 9.233 13.177 0.738 1.00 85.69 172 LYS A N 1
ATOM 1384 C CA . LYS A 1 172 ? 9.293 14.534 1.311 1.00 85.69 172 LYS A CA 1
ATOM 1385 C C . LYS A 1 172 ? 7.950 15.250 1.280 1.00 85.69 172 LYS A C 1
ATOM 1387 O O . LYS A 1 172 ? 7.610 15.914 2.253 1.00 85.69 172 LYS A O 1
ATOM 1392 N N . GLU A 1 173 ? 7.212 15.113 0.182 1.00 83.06 173 GLU A N 1
ATOM 1393 C CA . GLU A 1 173 ? 5.975 15.865 -0.059 1.00 83.06 173 GLU A CA 1
ATOM 1394 C C . GLU A 1 173 ? 4.730 15.043 0.280 1.00 83.06 173 GLU A C 1
ATOM 1396 O O . GLU A 1 173 ? 3.732 15.600 0.729 1.00 83.06 173 GLU A O 1
ATOM 1401 N N . LEU A 1 174 ? 4.782 13.720 0.079 1.00 81.31 174 LEU A N 1
ATOM 1402 C CA . LEU A 1 174 ? 3.651 12.826 0.355 1.00 81.31 174 LEU A CA 1
ATOM 1403 C C . LEU A 1 174 ? 3.782 12.069 1.681 1.00 81.31 174 LEU A C 1
ATOM 1405 O O . LEU A 1 174 ? 2.832 11.405 2.085 1.00 81.31 174 LEU A O 1
ATOM 1409 N N . HIS A 1 175 ? 4.922 12.194 2.371 1.00 82.44 175 HIS A N 1
ATOM 1410 C CA . HIS A 1 175 ? 5.191 11.555 3.666 1.00 82.44 175 HIS A CA 1
ATOM 1411 C C . HIS A 1 175 ? 4.949 10.035 3.674 1.00 82.44 175 HIS A C 1
ATOM 1413 O O . HIS A 1 175 ? 4.536 9.473 4.687 1.00 82.44 175 HIS A O 1
ATOM 1419 N N . SER A 1 176 ? 5.206 9.381 2.541 1.00 86.06 176 SER A N 1
ATOM 1420 C CA . SER A 1 176 ? 5.046 7.936 2.368 1.00 86.06 176 SER A CA 1
ATOM 1421 C C . SER A 1 176 ? 6.338 7.175 2.727 1.00 86.06 176 SER A C 1
ATOM 1423 O O . SER A 1 176 ? 7.367 7.779 3.045 1.00 86.06 176 SER A O 1
ATOM 1425 N N . GLY A 1 177 ? 6.274 5.841 2.748 1.00 86.25 177 GLY A N 1
ATOM 1426 C CA . GLY A 1 177 ? 7.378 4.948 3.100 1.00 86.25 177 GLY A CA 1
ATOM 1427 C C . GLY A 1 177 ? 8.142 4.399 1.891 1.00 86.25 177 GLY A C 1
ATOM 1428 O O . GLY A 1 177 ? 7.686 4.439 0.753 1.00 86.25 177 GLY A O 1
ATOM 1429 N N . ASN A 1 178 ? 9.317 3.814 2.144 1.00 90.62 178 ASN A N 1
ATOM 1430 C CA . ASN A 1 178 ? 10.144 3.210 1.089 1.00 90.62 178 ASN A CA 1
ATOM 1431 C C . ASN A 1 178 ? 9.499 1.983 0.419 1.00 90.62 178 ASN A C 1
ATOM 1433 O O . ASN A 1 178 ? 9.894 1.632 -0.686 1.00 90.62 178 ASN A O 1
ATOM 1437 N N . GLU A 1 179 ? 8.536 1.324 1.069 1.00 92.88 179 GLU A N 1
ATOM 1438 C CA . GLU A 1 179 ? 7.865 0.139 0.517 1.00 92.88 179 GLU A CA 1
ATOM 1439 C C . GLU A 1 179 ? 6.646 0.458 -0.365 1.00 92.88 179 GLU A C 1
ATOM 1441 O O . GLU A 1 179 ? 6.095 -0.447 -0.988 1.00 92.88 179 GLU A O 1
ATOM 1446 N N . GLU A 1 180 ? 6.235 1.725 -0.449 1.00 92.81 180 GLU A N 1
ATOM 1447 C CA . GLU A 1 180 ? 4.958 2.135 -1.044 1.00 92.81 180 GLU A CA 1
ATOM 1448 C C . GLU A 1 180 ? 4.779 1.663 -2.489 1.00 92.81 180 GLU A C 1
ATOM 1450 O O . GLU A 1 180 ? 3.764 1.062 -2.825 1.00 92.81 180 GLU A O 1
ATOM 1455 N N . GLU A 1 181 ? 5.769 1.879 -3.363 1.00 94.06 181 GLU A N 1
ATOM 1456 C CA . GLU A 1 181 ? 5.635 1.497 -4.774 1.00 94.06 181 GLU A CA 1
ATOM 1457 C C . GLU A 1 181 ? 5.489 -0.022 -4.947 1.00 94.06 181 GLU A C 1
ATOM 1459 O O . GLU A 1 181 ? 4.817 -0.482 -5.874 1.00 94.06 181 GLU A O 1
ATOM 1464 N N . PHE A 1 182 ? 6.065 -0.811 -4.035 1.00 96.75 182 PHE A N 1
ATOM 1465 C CA . PHE A 1 182 ? 5.861 -2.254 -4.025 1.00 96.75 182 PHE A CA 1
ATOM 1466 C C . PHE A 1 182 ? 4.466 -2.642 -3.544 1.00 96.75 182 PHE A C 1
ATOM 1468 O O . PHE A 1 182 ? 3.852 -3.526 -4.146 1.00 96.75 182 PHE A O 1
ATOM 1475 N N . VAL A 1 183 ? 3.973 -1.985 -2.493 1.00 95.75 183 VAL A N 1
ATOM 1476 C CA . VAL A 1 183 ? 2.621 -2.183 -1.955 1.00 95.75 183 VAL A CA 1
ATOM 1477 C C . VAL A 1 183 ? 1.574 -1.832 -3.006 1.00 95.75 183 VAL A C 1
ATOM 1479 O O . VAL A 1 183 ? 0.675 -2.629 -3.261 1.00 95.75 183 VAL A O 1
ATOM 1482 N N . MET A 1 184 ? 1.745 -0.713 -3.709 1.00 94.31 184 MET A N 1
ATOM 1483 C CA . MET A 1 184 ? 0.863 -0.313 -4.804 1.00 94.31 184 MET A CA 1
ATOM 1484 C C . MET A 1 184 ? 0.869 -1.327 -5.956 1.00 94.31 184 MET A C 1
ATOM 1486 O O . MET A 1 184 ? -0.189 -1.687 -6.464 1.00 94.31 184 MET A O 1
ATOM 1490 N N . ALA A 1 185 ? 2.034 -1.845 -6.357 1.00 95.56 185 ALA A N 1
ATOM 1491 C CA . ALA A 1 185 ? 2.093 -2.896 -7.377 1.00 95.56 185 ALA A CA 1
ATOM 1492 C C . ALA A 1 185 ? 1.336 -4.169 -6.950 1.00 95.56 185 ALA A C 1
ATOM 1494 O O . ALA A 1 185 ? 0.623 -4.767 -7.761 1.00 95.56 185 ALA A O 1
ATOM 1495 N N . ALA A 1 186 ? 1.453 -4.559 -5.676 1.00 97.25 186 ALA A N 1
ATOM 1496 C CA . ALA A 1 186 ? 0.715 -5.688 -5.122 1.00 97.25 186 ALA A CA 1
ATOM 1497 C C . ALA A 1 186 ? -0.795 -5.419 -5.070 1.00 97.25 186 ALA A C 1
ATOM 1499 O O . ALA A 1 186 ? -1.559 -6.271 -5.515 1.00 97.25 186 ALA A O 1
ATOM 1500 N N . GLU A 1 187 ? -1.223 -4.237 -4.610 1.00 95.81 187 GLU A N 1
ATOM 1501 C CA . GLU A 1 187 ? -2.622 -3.785 -4.635 1.00 95.81 187 GLU A CA 1
ATOM 1502 C C . GLU A 1 187 ? -3.214 -3.967 -6.038 1.00 95.81 187 GLU A C 1
ATOM 1504 O O . GLU A 1 187 ? -4.251 -4.609 -6.203 1.00 95.81 187 GLU A O 1
ATOM 1509 N N . TYR A 1 188 ? -2.529 -3.464 -7.067 1.00 94.38 188 TYR A N 1
ATOM 1510 C CA . TYR A 1 188 ? -2.999 -3.548 -8.451 1.00 94.38 188 TYR A CA 1
ATOM 1511 C C . TYR A 1 188 ? -3.128 -4.993 -8.917 1.00 94.38 188 TYR A C 1
ATOM 1513 O O . TYR A 1 188 ? -4.131 -5.378 -9.520 1.00 94.38 188 TYR A O 1
ATOM 1521 N N . TYR A 1 189 ? -2.115 -5.806 -8.625 1.00 95.88 189 TYR A N 1
ATOM 1522 C CA . TYR A 1 189 ? -2.118 -7.213 -8.982 1.00 95.88 189 TYR A CA 1
ATOM 1523 C C . TYR A 1 189 ? -3.260 -7.970 -8.303 1.00 95.88 189 TYR A C 1
ATOM 1525 O O . TYR A 1 189 ? -3.965 -8.718 -8.976 1.00 95.88 189 TYR A O 1
ATOM 1533 N N . ILE A 1 190 ? -3.491 -7.741 -7.010 1.00 95.62 190 ILE A N 1
ATOM 1534 C CA . ILE A 1 190 ? -4.573 -8.366 -6.242 1.00 95.62 190 ILE A CA 1
ATOM 1535 C C . ILE A 1 190 ? -5.940 -7.980 -6.820 1.00 95.62 190 ILE A C 1
ATOM 1537 O O . ILE A 1 190 ? -6.736 -8.864 -7.136 1.00 95.62 190 ILE A O 1
ATOM 1541 N N . LEU A 1 191 ? -6.192 -6.682 -7.026 1.00 94.25 191 LEU A N 1
ATOM 1542 C CA . LEU A 1 191 ? -7.462 -6.184 -7.568 1.00 94.25 191 LEU A CA 1
ATOM 1543 C C . LEU A 1 191 ? -7.748 -6.734 -8.967 1.00 94.25 191 LEU A C 1
ATOM 1545 O O . LEU A 1 191 ? -8.878 -7.121 -9.263 1.00 94.25 191 LEU A O 1
ATOM 1549 N N . TRP A 1 192 ? -6.721 -6.801 -9.816 1.00 94.00 192 TRP A N 1
ATOM 1550 C CA . TRP A 1 192 ? -6.835 -7.381 -11.150 1.00 94.00 192 TRP A CA 1
ATOM 1551 C C . TRP A 1 192 ? -7.123 -8.883 -11.102 1.00 94.00 192 TRP A C 1
ATOM 1553 O O . TRP A 1 192 ? -8.016 -9.371 -11.794 1.00 94.00 192 TRP A O 1
ATOM 1563 N N . ARG A 1 193 ? -6.386 -9.627 -10.269 1.00 92.19 193 ARG A N 1
ATOM 1564 C CA . ARG A 1 193 ? -6.524 -11.084 -10.140 1.00 92.19 193 ARG A CA 1
ATOM 1565 C C . ARG A 1 193 ? -7.879 -11.501 -9.589 1.00 92.19 193 ARG A C 1
ATOM 1567 O O . ARG A 1 193 ? -8.408 -12.506 -10.051 1.00 92.19 193 ARG A O 1
ATOM 1574 N N . ALA A 1 194 ? -8.412 -10.743 -8.637 1.00 91.31 194 ALA A N 1
ATOM 1575 C CA . ALA A 1 194 ? -9.722 -10.981 -8.043 1.00 91.31 194 ALA A CA 1
ATOM 1576 C C . ALA A 1 194 ? -10.879 -10.388 -8.877 1.00 91.31 194 ALA A C 1
ATOM 1578 O O . ALA A 1 194 ? -12.039 -10.534 -8.515 1.00 91.31 194 ALA A O 1
ATOM 1579 N N . GLY A 1 195 ? -10.590 -9.737 -10.011 1.00 90.88 195 GLY A N 1
ATOM 1580 C CA . GLY A 1 195 ? -11.618 -9.236 -10.928 1.00 90.88 195 GLY A CA 1
ATOM 1581 C C . GLY A 1 195 ? -12.349 -7.977 -10.455 1.00 90.88 195 GLY A C 1
ATOM 1582 O O . GLY A 1 195 ? -13.372 -7.626 -11.041 1.00 90.88 195 GLY A O 1
ATOM 1583 N N . PHE A 1 196 ? -11.827 -7.279 -9.441 1.00 90.12 196 PHE A N 1
ATOM 1584 C CA . PHE A 1 196 ? -12.370 -5.996 -8.981 1.00 90.12 196 PHE A CA 1
ATOM 1585 C C . PHE A 1 196 ? -12.172 -4.887 -10.008 1.00 90.12 196 PHE A C 1
ATOM 1587 O O . PHE A 1 196 ? -13.045 -4.043 -10.183 1.00 90.12 196 PHE A O 1
ATOM 1594 N N . MET A 1 197 ? -11.015 -4.882 -10.674 1.00 91.06 197 MET A N 1
ATOM 1595 C CA . MET A 1 197 ? -10.667 -3.862 -11.656 1.00 91.06 197 MET A CA 1
ATOM 1596 C C . MET A 1 197 ? -9.992 -4.490 -12.872 1.00 91.06 197 MET A C 1
ATOM 1598 O O . MET A 1 197 ? -9.153 -5.386 -12.746 1.00 91.06 197 MET A O 1
ATOM 1602 N N . THR A 1 198 ? -10.305 -3.993 -14.066 1.00 90.81 198 THR A N 1
ATOM 1603 C CA . THR A 1 198 ? -9.523 -4.333 -15.256 1.00 90.81 198 THR A CA 1
ATOM 1604 C C . THR A 1 198 ? -8.160 -3.646 -15.216 1.00 90.81 198 THR A C 1
ATOM 1606 O O . THR A 1 198 ? -7.926 -2.681 -14.483 1.00 90.81 198 THR A O 1
ATOM 1609 N N . LYS A 1 199 ? -7.235 -4.121 -16.054 1.00 88.25 199 LYS A N 1
ATOM 1610 C CA . LYS A 1 199 ? -5.919 -3.494 -16.203 1.00 88.25 199 LYS A CA 1
ATOM 1611 C C . LYS A 1 199 ? -6.046 -2.031 -16.638 1.00 88.25 199 LYS A C 1
ATOM 1613 O O . LYS A 1 199 ? -5.322 -1.178 -16.139 1.00 88.25 199 LYS A O 1
ATOM 1618 N N . GLU A 1 200 ? -6.990 -1.730 -17.524 1.00 84.81 200 GLU A N 1
ATOM 1619 C CA . GLU A 1 200 ? -7.282 -0.373 -17.988 1.00 84.81 200 GLU A CA 1
ATOM 1620 C C . GLU A 1 200 ? -7.820 0.516 -16.863 1.00 84.81 200 GLU A C 1
ATOM 1622 O O . GLU A 1 200 ? -7.406 1.668 -16.756 1.00 84.81 200 GLU A O 1
ATOM 1627 N N . GLU A 1 201 ? -8.708 -0.002 -16.012 1.00 86.25 201 GLU A N 1
ATOM 1628 C CA . GLU A 1 201 ? -9.247 0.748 -14.871 1.00 86.25 201 GLU A CA 1
ATOM 1629 C C . GLU A 1 201 ? -8.162 1.041 -13.825 1.00 86.25 201 GLU A C 1
ATOM 1631 O O . GLU A 1 201 ? -8.085 2.159 -13.315 1.00 86.25 201 GLU A O 1
ATOM 1636 N N . ILE A 1 202 ? -7.269 0.079 -13.560 1.00 87.38 202 ILE A N 1
ATOM 1637 C CA . ILE A 1 202 ? -6.093 0.271 -12.696 1.00 87.38 202 ILE A CA 1
ATOM 1638 C C . ILE A 1 202 ? -5.177 1.355 -13.261 1.00 87.38 202 ILE A C 1
ATOM 1640 O O . ILE A 1 202 ? -4.730 2.228 -12.516 1.00 87.38 202 ILE A O 1
ATOM 1644 N N . LEU A 1 203 ? -4.894 1.320 -14.565 1.00 80.25 203 LEU A N 1
ATOM 1645 C CA . LEU A 1 203 ? -4.079 2.341 -15.221 1.00 80.25 203 LEU A CA 1
ATOM 1646 C C . LEU A 1 203 ? -4.719 3.725 -15.060 1.00 80.25 203 LEU A C 1
ATOM 1648 O O . LEU A 1 203 ? -4.064 4.640 -14.565 1.00 80.25 203 LEU A O 1
ATOM 1652 N N . LEU A 1 204 ? -6.014 3.849 -15.372 1.00 76.12 204 LEU A N 1
ATOM 1653 C CA . LEU A 1 204 ? -6.763 5.104 -15.273 1.00 76.12 204 LEU A CA 1
ATOM 1654 C C . LEU A 1 204 ? -6.795 5.678 -13.851 1.00 76.12 204 LEU A C 1
ATOM 1656 O O . LEU A 1 204 ? -6.499 6.857 -13.664 1.00 76.12 204 LEU A O 1
ATOM 1660 N N . LYS A 1 205 ? -7.116 4.853 -12.847 1.00 73.88 205 LYS A N 1
ATOM 1661 C CA . LYS A 1 205 ? -7.214 5.275 -11.439 1.00 73.88 205 LYS A CA 1
ATOM 1662 C C . LYS A 1 205 ? -5.882 5.777 -10.888 1.00 73.88 205 LYS A C 1
ATOM 1664 O O . LYS A 1 205 ? -5.846 6.706 -10.081 1.00 73.88 205 LYS A O 1
ATOM 1669 N N . ASN A 1 206 ? -4.781 5.156 -11.297 1.00 69.81 206 ASN A N 1
ATOM 1670 C CA . ASN A 1 206 ? -3.483 5.419 -10.692 1.00 69.81 206 ASN A CA 1
ATOM 1671 C C . ASN A 1 206 ? -2.697 6.546 -11.368 1.00 69.81 206 ASN A C 1
ATOM 1673 O O . ASN A 1 206 ? -1.730 7.029 -10.786 1.00 69.81 206 ASN A O 1
ATOM 1677 N N . TYR A 1 207 ? -3.129 7.034 -12.534 1.00 64.12 207 TYR A N 1
ATOM 1678 C CA . TYR A 1 207 ? -2.459 8.148 -13.207 1.00 64.12 207 TYR A CA 1
ATOM 1679 C C . TYR A 1 207 ? -2.360 9.410 -12.338 1.00 64.12 207 TYR A C 1
ATOM 1681 O O . TYR A 1 207 ? -1.320 10.063 -12.333 1.00 64.12 207 TYR A O 1
ATOM 1689 N N . SER A 1 208 ? -3.397 9.743 -11.565 1.00 62.78 208 SER A N 1
ATOM 1690 C CA . SER A 1 208 ? -3.393 10.903 -10.660 1.00 62.78 208 SER A CA 1
ATOM 1691 C C . SER A 1 208 ? -2.975 10.580 -9.222 1.00 62.78 208 SER A C 1
ATOM 1693 O O . SER A 1 208 ? -2.792 11.499 -8.419 1.00 62.78 208 SER A O 1
ATOM 1695 N N . ARG A 1 209 ? -2.847 9.297 -8.861 1.00 66.69 209 ARG A N 1
ATOM 1696 C CA . ARG A 1 209 ? -2.471 8.893 -7.499 1.00 66.69 209 ARG A CA 1
ATOM 1697 C C . ARG A 1 209 ? -1.020 9.267 -7.220 1.00 66.69 209 ARG A C 1
ATOM 1699 O O . ARG A 1 209 ? -0.164 9.195 -8.100 1.00 66.69 209 ARG A O 1
ATOM 1706 N N . TYR A 1 210 ? -0.774 9.729 -5.994 1.00 57.47 210 TYR A N 1
ATOM 1707 C CA . TYR A 1 210 ? 0.533 10.224 -5.551 1.00 57.47 210 TYR A CA 1
ATOM 1708 C C . TYR A 1 210 ? 1.146 11.267 -6.515 1.00 57.47 210 TYR A C 1
ATOM 1710 O O . TYR A 1 210 ? 2.355 11.349 -6.684 1.00 57.47 210 TYR A O 1
ATOM 1718 N N . GLY A 1 211 ? 0.322 12.055 -7.222 1.00 59.69 211 GLY A N 1
ATOM 1719 C CA . GLY A 1 211 ? 0.808 13.050 -8.190 1.00 59.69 211 GLY A CA 1
ATOM 1720 C C . GLY A 1 211 ? 1.619 12.465 -9.357 1.00 59.69 211 GLY A C 1
ATOM 1721 O O . GLY A 1 211 ? 2.456 13.167 -9.927 1.00 59.69 211 GLY A O 1
ATOM 1722 N N . GLY A 1 212 ? 1.425 11.180 -9.680 1.00 67.75 212 GLY A N 1
ATOM 1723 C CA . GLY A 1 212 ? 2.153 10.487 -10.745 1.00 67.75 212 GLY A CA 1
ATOM 1724 C C . GLY A 1 212 ? 3.614 10.158 -10.407 1.00 67.75 212 GLY A C 1
ATOM 1725 O O . GLY A 1 212 ? 4.409 9.935 -11.324 1.00 67.75 212 GLY A O 1
ATOM 1726 N N . CYS A 1 213 ? 3.989 10.145 -9.121 1.00 74.62 213 CYS A N 1
ATOM 1727 C CA . CYS A 1 213 ? 5.365 9.919 -8.662 1.00 74.62 213 CYS A CA 1
ATOM 1728 C C . CYS A 1 213 ? 5.678 8.464 -8.261 1.00 74.62 213 CYS A C 1
ATOM 1730 O O . CYS A 1 213 ? 6.676 8.227 -7.589 1.00 74.62 213 CYS A O 1
ATOM 1732 N N . VAL A 1 214 ? 4.852 7.496 -8.664 1.00 85.88 214 VAL A N 1
ATOM 1733 C CA . VAL A 1 214 ? 5.027 6.064 -8.336 1.00 85.88 214 VAL A CA 1
ATOM 1734 C C . VAL A 1 214 ? 5.226 5.199 -9.594 1.00 85.88 214 VAL A C 1
ATOM 1736 O O . VAL A 1 214 ? 4.435 4.296 -9.886 1.00 85.88 214 VAL A O 1
ATOM 1739 N N . PRO A 1 215 ? 6.230 5.510 -10.437 1.00 85.94 215 PRO A N 1
ATOM 1740 C CA . PRO A 1 215 ? 6.383 4.865 -11.736 1.00 85.94 215 PRO A CA 1
ATOM 1741 C C . PRO A 1 215 ? 6.784 3.385 -11.646 1.00 85.94 215 PRO A C 1
ATOM 1743 O O . PRO A 1 215 ? 6.424 2.602 -12.530 1.00 85.94 215 PRO A O 1
ATOM 1746 N N . LEU A 1 216 ? 7.505 2.974 -10.599 1.00 91.44 216 LEU A N 1
ATOM 1747 C CA . LEU A 1 216 ? 7.918 1.586 -10.433 1.00 91.44 216 LEU A CA 1
ATOM 1748 C C . LEU A 1 216 ? 6.716 0.688 -10.136 1.00 91.44 216 LEU A C 1
ATOM 1750 O O . LEU A 1 216 ? 6.685 -0.436 -10.633 1.00 91.44 216 LEU A O 1
ATOM 1754 N N . ALA A 1 217 ? 5.697 1.186 -9.430 1.00 92.94 217 ALA A N 1
ATOM 1755 C CA . ALA A 1 217 ? 4.492 0.409 -9.137 1.00 92.94 217 ALA A CA 1
ATOM 1756 C C . ALA A 1 217 ? 3.847 -0.170 -10.413 1.00 92.94 217 ALA A C 1
ATOM 1758 O O . ALA A 1 217 ? 3.527 -1.358 -10.487 1.00 92.94 217 ALA A O 1
ATOM 1759 N N . PHE A 1 218 ? 3.723 0.647 -11.464 1.00 88.56 218 PHE A N 1
ATOM 1760 C CA . PHE A 1 218 ? 3.197 0.198 -12.757 1.00 88.56 218 PHE A CA 1
ATOM 1761 C C . PHE A 1 218 ? 4.136 -0.744 -13.494 1.00 88.56 218 PHE A C 1
ATOM 1763 O O . PHE A 1 218 ? 3.682 -1.726 -14.079 1.00 88.56 218 PHE A O 1
ATOM 1770 N N . TYR A 1 219 ? 5.433 -0.441 -13.483 1.00 91.31 219 TYR A N 1
ATOM 1771 C CA . TYR A 1 219 ? 6.429 -1.285 -14.131 1.00 91.31 219 TYR A CA 1
ATOM 1772 C C . TYR A 1 219 ? 6.418 -2.700 -13.540 1.00 91.31 219 TYR A C 1
ATOM 1774 O O . TYR A 1 219 ? 6.390 -3.683 -14.279 1.00 91.31 219 TYR A O 1
ATOM 1782 N N . LEU A 1 220 ? 6.351 -2.809 -12.213 1.00 95.00 220 LEU A N 1
ATOM 1783 C CA . LEU A 1 220 ? 6.249 -4.088 -11.520 1.00 95.00 220 LEU A CA 1
ATOM 1784 C C . LEU A 1 220 ? 4.926 -4.783 -11.815 1.00 95.00 220 LEU A C 1
ATOM 1786 O O . LEU A 1 220 ? 4.947 -5.944 -12.212 1.00 95.00 220 LEU A O 1
ATOM 1790 N N . PHE A 1 221 ? 3.795 -4.081 -11.702 1.00 93.81 221 PHE A N 1
ATOM 1791 C CA . PHE A 1 221 ? 2.485 -4.648 -12.022 1.00 93.81 221 PHE A CA 1
ATOM 1792 C C . PHE A 1 221 ? 2.440 -5.217 -13.449 1.00 93.81 221 PHE A C 1
ATOM 1794 O O . PHE A 1 221 ? 1.965 -6.333 -13.657 1.00 93.81 221 PHE A O 1
ATOM 1801 N N . GLU A 1 222 ? 3.006 -4.512 -14.432 1.00 91.50 222 GLU A N 1
ATOM 1802 C CA . GLU A 1 222 ? 3.115 -5.004 -15.806 1.00 91.50 222 GLU A CA 1
ATOM 1803 C C . GLU A 1 222 ? 3.855 -6.345 -15.874 1.00 91.50 222 GLU A C 1
ATOM 1805 O O . GLU A 1 222 ? 3.348 -7.294 -16.478 1.00 91.50 222 GLU A O 1
ATOM 1810 N N . HIS A 1 223 ? 5.011 -6.457 -15.217 1.00 93.12 223 HIS A N 1
ATOM 1811 C CA . HIS A 1 223 ? 5.759 -7.714 -15.132 1.00 93.12 223 HIS A CA 1
ATOM 1812 C C . HIS A 1 223 ? 4.977 -8.811 -14.409 1.00 93.12 223 HIS A C 1
ATOM 1814 O O . HIS A 1 223 ? 4.931 -9.940 -14.895 1.00 93.12 223 HIS A O 1
ATOM 1820 N N . MET A 1 224 ? 4.293 -8.482 -13.312 1.00 94.31 224 MET A N 1
ATOM 1821 C CA . MET 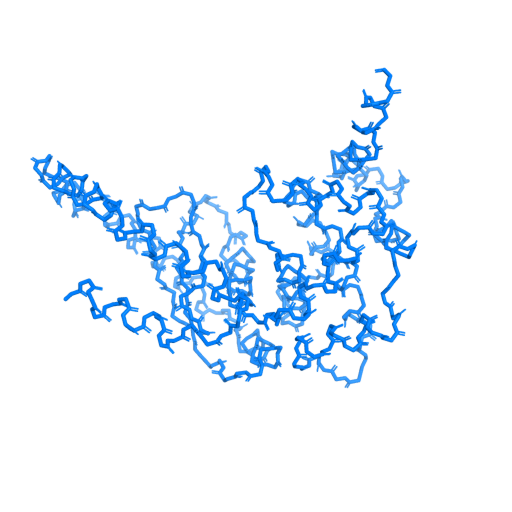A 1 224 ? 3.469 -9.435 -12.565 1.00 94.31 224 MET A CA 1
ATOM 1822 C C . MET A 1 224 ? 2.333 -10.003 -13.429 1.00 94.31 224 MET A C 1
ATOM 1824 O O . MET A 1 224 ? 2.069 -11.203 -13.395 1.00 94.31 224 MET A O 1
ATOM 1828 N N . THR A 1 225 ? 1.695 -9.182 -14.273 1.00 91.75 225 THR A N 1
ATOM 1829 C CA . THR A 1 225 ? 0.616 -9.647 -15.173 1.00 91.75 225 THR A CA 1
ATOM 1830 C C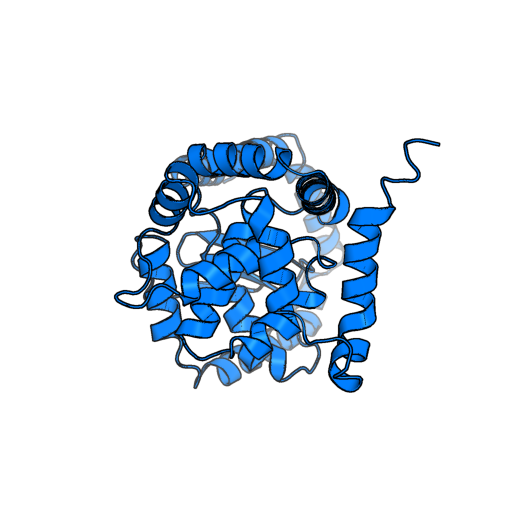 . THR A 1 225 ? 1.095 -10.592 -16.280 1.00 91.75 225 THR A C 1
ATOM 1832 O O . THR A 1 225 ? 0.278 -11.268 -16.909 1.00 91.75 225 THR A O 1
ATOM 1835 N N . ARG A 1 226 ? 2.408 -10.664 -16.536 1.00 90.06 226 ARG A N 1
ATOM 1836 C CA . ARG A 1 226 ? 3.009 -11.545 -17.551 1.00 90.06 226 ARG A CA 1
ATOM 1837 C C . ARG A 1 226 ? 3.345 -12.937 -17.017 1.00 90.06 226 ARG A C 1
ATOM 1839 O O . ARG A 1 226 ? 3.702 -13.799 -17.819 1.00 90.06 226 ARG A O 1
ATOM 1846 N N . GLU A 1 227 ? 3.216 -13.182 -15.715 1.00 85.81 227 GLU A N 1
ATOM 1847 C CA . GLU A 1 227 ? 3.408 -14.505 -15.115 1.00 85.81 227 GLU A CA 1
ATOM 1848 C C . GLU A 1 227 ? 2.228 -15.419 -15.497 1.00 85.81 227 GLU A C 1
ATOM 1850 O O . GLU A 1 227 ? 1.118 -15.302 -14.977 1.00 85.81 227 GLU A O 1
ATOM 1855 N N . LYS A 1 228 ? 2.442 -16.301 -16.486 1.00 67.19 228 LYS A N 1
ATOM 1856 C CA . LYS A 1 228 ? 1.359 -17.065 -17.142 1.00 67.19 228 LYS A CA 1
ATOM 1857 C C . LYS A 1 228 ? 1.000 -18.388 -16.468 1.00 67.19 228 LYS A C 1
ATOM 1859 O O . LYS A 1 228 ? -0.074 -18.913 -16.746 1.00 67.19 228 LYS A O 1
ATOM 1864 N N . SER A 1 229 ? 1.896 -18.968 -15.673 1.00 61.38 229 SER A N 1
ATOM 1865 C CA . SER A 1 229 ? 1.756 -20.356 -15.211 1.00 61.38 229 SER A CA 1
ATOM 1866 C C . SER A 1 229 ? 1.200 -20.481 -13.798 1.00 61.38 229 SER A C 1
ATOM 1868 O O . SER A 1 229 ? 0.392 -21.374 -13.571 1.00 61.38 229 SER A O 1
ATOM 1870 N N . GLU A 1 230 ? 1.567 -19.593 -12.870 1.00 75.38 230 GLU A N 1
ATOM 1871 C CA . GLU A 1 230 ? 1.105 -19.648 -11.477 1.00 75.38 230 GLU A CA 1
ATOM 1872 C C . GLU A 1 230 ? 0.992 -18.237 -10.876 1.00 75.38 230 GLU A C 1
ATOM 1874 O O . GLU A 1 230 ? 1.753 -17.348 -11.267 1.00 75.38 230 GLU A O 1
ATOM 1879 N N . PRO A 1 231 ? 0.045 -17.996 -9.946 1.00 83.00 231 PRO A N 1
ATOM 1880 C CA . PRO A 1 231 ? 0.021 -16.756 -9.180 1.00 83.00 231 PRO A CA 1
ATOM 1881 C C . PRO A 1 231 ? 1.330 -16.584 -8.409 1.00 83.00 231 PRO A C 1
ATOM 1883 O O . PRO A 1 231 ? 1.828 -17.543 -7.822 1.00 83.00 231 PRO A O 1
ATOM 1886 N N . ILE A 1 232 ? 1.845 -15.356 -8.366 1.00 92.81 232 ILE A N 1
ATOM 1887 C CA . ILE A 1 232 ? 3.021 -15.026 -7.557 1.00 92.81 232 ILE A CA 1
ATOM 1888 C C . ILE A 1 232 ? 2.754 -15.397 -6.093 1.00 92.81 232 ILE A C 1
ATOM 1890 O O . ILE A 1 232 ? 1.720 -15.038 -5.527 1.00 92.81 232 ILE A O 1
ATOM 1894 N N . ALA A 1 233 ? 3.709 -16.104 -5.500 1.00 93.06 233 ALA A N 1
ATOM 1895 C CA . ALA A 1 233 ? 3.773 -16.404 -4.079 1.00 93.06 233 ALA A CA 1
ATOM 1896 C C . ALA A 1 233 ? 5.107 -15.895 -3.529 1.00 93.06 233 ALA A C 1
ATOM 1898 O O . ALA A 1 233 ? 6.081 -15.815 -4.278 1.00 93.06 233 ALA A O 1
ATOM 1899 N N . ASP A 1 234 ? 5.135 -15.554 -2.242 1.00 95.94 234 ASP A N 1
ATOM 1900 C CA . ASP A 1 234 ? 6.279 -14.913 -1.587 1.00 95.94 234 ASP A CA 1
ATOM 1901 C C . ASP A 1 234 ? 6.775 -13.689 -2.368 1.00 95.94 234 ASP A C 1
ATOM 1903 O O . ASP A 1 234 ? 7.811 -13.699 -3.037 1.00 95.94 234 ASP A O 1
ATOM 1907 N N . TYR A 1 235 ? 5.993 -12.615 -2.320 1.00 97.25 235 TYR A N 1
ATOM 1908 C CA . TYR A 1 235 ? 6.241 -11.419 -3.113 1.00 97.25 235 TYR A CA 1
ATOM 1909 C C . TYR A 1 235 ? 7.605 -10.791 -2.815 1.00 97.25 235 TYR A C 1
ATOM 1911 O O . TYR A 1 235 ? 8.288 -10.330 -3.731 1.00 97.25 235 TYR A O 1
ATOM 1919 N N . ASN A 1 236 ? 8.042 -10.844 -1.554 1.00 97.38 236 ASN A N 1
ATOM 1920 C CA . ASN A 1 236 ? 9.375 -10.408 -1.165 1.00 97.38 236 ASN A CA 1
ATOM 1921 C C . ASN A 1 236 ? 10.462 -11.224 -1.888 1.00 97.38 236 ASN A C 1
ATOM 1923 O O . ASN A 1 236 ? 11.357 -10.641 -2.503 1.00 97.38 236 ASN A O 1
ATOM 1927 N N . GLN A 1 237 ? 10.383 -12.561 -1.866 1.00 97.31 237 GLN A N 1
ATOM 1928 C CA . GLN A 1 237 ? 11.352 -13.400 -2.580 1.00 97.31 237 GLN A CA 1
ATOM 1929 C C . GLN A 1 237 ? 11.263 -13.243 -4.097 1.00 97.31 237 GLN A C 1
ATOM 1931 O O . GLN A 1 237 ? 12.301 -13.192 -4.760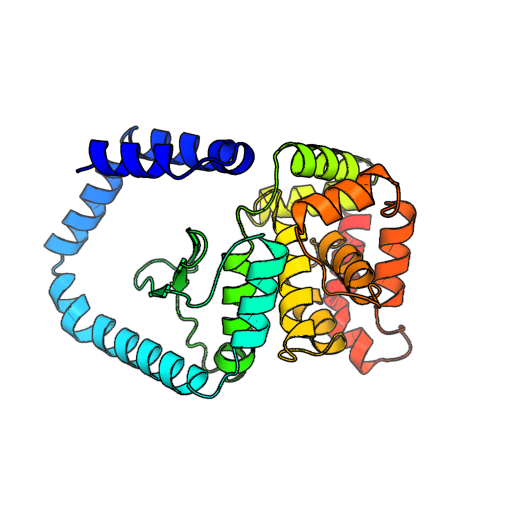 1.00 97.31 237 GLN A O 1
ATOM 1936 N N . TRP A 1 238 ? 10.057 -13.125 -4.653 1.00 96.94 238 TRP A N 1
ATOM 1937 C CA . TRP A 1 238 ? 9.867 -12.887 -6.081 1.00 96.94 238 TRP A CA 1
ATOM 1938 C C . TRP A 1 238 ? 10.558 -11.588 -6.515 1.00 96.94 238 TRP A C 1
ATOM 1940 O O . TRP A 1 238 ? 11.370 -11.613 -7.441 1.00 96.94 238 TRP A O 1
ATOM 1950 N N . LEU A 1 239 ? 10.338 -10.474 -5.804 1.00 97.75 239 LEU A N 1
ATOM 1951 C CA . LEU A 1 239 ? 11.010 -9.204 -6.096 1.00 97.75 239 LEU A CA 1
ATOM 1952 C C . LEU A 1 239 ? 12.532 -9.328 -5.973 1.00 97.75 239 LEU A C 1
ATOM 1954 O O . LEU A 1 239 ? 13.245 -8.944 -6.901 1.00 97.75 239 LEU A O 1
ATOM 1958 N N . LEU A 1 240 ? 13.042 -9.910 -4.880 1.00 97.88 240 LEU A N 1
ATOM 1959 C CA . LEU A 1 240 ? 14.483 -10.112 -4.684 1.00 97.88 240 LEU A CA 1
ATOM 1960 C C . LEU A 1 240 ? 15.117 -10.873 -5.852 1.00 97.88 240 LEU A C 1
ATOM 1962 O O . LEU A 1 240 ? 16.161 -10.466 -6.362 1.00 97.88 240 LEU A O 1
ATOM 1966 N N . GLN A 1 241 ? 14.489 -11.961 -6.300 1.00 96.19 241 GLN A N 1
ATOM 1967 C CA . GLN A 1 241 ? 14.980 -12.748 -7.429 1.00 96.19 241 GLN A CA 1
ATOM 1968 C C . GLN A 1 241 ? 14.995 -11.930 -8.724 1.00 96.19 241 GLN A C 1
ATOM 1970 O O . GLN A 1 241 ? 15.990 -11.963 -9.448 1.00 96.19 241 GLN A O 1
ATOM 1975 N N . ARG A 1 242 ? 13.921 -11.181 -9.000 1.00 95.69 242 ARG A N 1
ATOM 1976 C CA . ARG A 1 242 ? 13.763 -10.378 -10.222 1.00 95.69 242 ARG A CA 1
ATOM 1977 C C . ARG A 1 242 ? 14.709 -9.178 -10.284 1.00 95.69 242 ARG A C 1
ATOM 1979 O O . ARG A 1 242 ? 15.226 -8.871 -11.356 1.00 95.69 242 ARG A O 1
ATOM 1986 N N . PHE A 1 243 ? 15.004 -8.536 -9.157 1.00 96.31 243 PHE A N 1
ATOM 1987 C CA . PHE A 1 243 ? 16.052 -7.516 -9.114 1.00 96.31 243 PHE A CA 1
ATOM 1988 C C . PHE A 1 243 ? 17.443 -8.136 -9.295 1.00 96.31 243 PHE A C 1
ATOM 1990 O O . PHE A 1 243 ? 18.217 -7.681 -10.133 1.00 96.31 243 PHE A O 1
ATOM 1997 N N . LYS A 1 244 ? 17.763 -9.207 -8.556 1.00 95.12 244 LYS A N 1
ATOM 1998 C CA . LYS A 1 244 ? 19.105 -9.820 -8.574 1.00 95.12 244 LYS A CA 1
ATOM 1999 C C . LYS A 1 244 ? 19.472 -10.457 -9.913 1.00 95.12 244 LYS A C 1
ATOM 2001 O O . LYS A 1 244 ? 20.647 -10.488 -10.263 1.00 95.12 244 LYS A O 1
ATOM 2006 N N . ASN A 1 245 ? 18.496 -10.972 -10.659 1.00 94.56 245 ASN A N 1
ATOM 2007 C CA . ASN A 1 245 ? 18.733 -11.555 -11.982 1.00 94.56 245 ASN A CA 1
ATOM 2008 C C . ASN A 1 245 ? 18.664 -10.528 -13.130 1.00 94.56 245 ASN A C 1
ATOM 2010 O O . ASN A 1 245 ? 18.801 -10.920 -14.287 1.00 94.56 245 ASN A O 1
ATOM 2014 N N . GLY A 1 246 ? 18.453 -9.242 -12.821 1.00 91.69 246 GLY A N 1
ATOM 2015 C CA . GLY A 1 246 ? 18.395 -8.169 -13.811 1.00 91.69 246 GLY A CA 1
ATOM 2016 C C . GLY A 1 246 ? 17.121 -8.151 -14.657 1.00 91.69 246 GLY A C 1
ATOM 2017 O O . GLY A 1 246 ? 17.138 -7.561 -15.731 1.00 91.69 246 GLY A O 1
ATOM 2018 N N . THR A 1 247 ? 16.022 -8.776 -14.208 1.00 93.38 247 THR A N 1
ATOM 2019 C CA . THR A 1 247 ? 14.721 -8.667 -14.903 1.00 93.38 247 THR A CA 1
ATOM 2020 C C . THR A 1 247 ? 14.247 -7.214 -14.948 1.00 93.38 247 THR A C 1
ATOM 2022 O O . THR A 1 247 ? 13.611 -6.799 -15.912 1.00 93.38 247 THR A O 1
ATOM 2025 N N . PHE A 1 248 ? 14.537 -6.446 -13.897 1.00 93.88 248 PHE A N 1
ATOM 2026 C CA . PHE A 1 248 ? 14.173 -5.039 -13.813 1.00 93.88 248 PHE A CA 1
ATOM 2027 C C . PHE A 1 248 ? 15.348 -4.155 -14.222 1.00 93.88 248 PHE A C 1
ATOM 2029 O O . PHE A 1 248 ? 16.401 -4.177 -13.584 1.00 93.88 248 PHE A O 1
ATOM 2036 N N . SER A 1 249 ? 15.135 -3.344 -15.257 1.00 89.81 249 SER A N 1
ATOM 2037 C CA . SER A 1 249 ? 16.095 -2.353 -15.745 1.00 89.81 249 SER A CA 1
ATOM 2038 C C . SER A 1 249 ? 15.486 -0.945 -15.664 1.00 89.81 249 SER A C 1
ATOM 2040 O O . SER A 1 249 ? 14.350 -0.738 -16.109 1.00 89.81 249 SER A O 1
ATOM 2042 N N . PRO A 1 250 ? 16.225 0.057 -15.148 1.00 87.44 250 PRO A N 1
ATOM 2043 C CA . PRO A 1 250 ? 15.782 1.448 -15.192 1.00 87.44 250 PRO A CA 1
ATOM 2044 C C . PRO A 1 250 ? 15.587 1.979 -16.618 1.00 87.44 250 PRO A C 1
ATOM 2046 O O . PRO A 1 250 ? 14.768 2.878 -16.818 1.00 87.44 250 PRO A O 1
ATOM 2049 N N . GLU A 1 251 ? 16.322 1.452 -17.605 1.00 87.12 251 GLU A N 1
ATOM 2050 C CA . GLU A 1 251 ? 16.203 1.873 -19.005 1.00 87.12 251 GLU A CA 1
ATOM 2051 C C . GLU A 1 251 ? 14.869 1.446 -19.631 1.00 87.12 251 GLU A C 1
ATOM 2053 O O . GLU A 1 251 ? 14.332 2.157 -20.479 1.00 87.12 251 GLU A O 1
ATOM 2058 N N . GLU A 1 252 ? 14.307 0.315 -19.199 1.00 89.06 252 GLU A N 1
ATOM 2059 C CA . GLU A 1 252 ? 13.044 -0.219 -19.720 1.00 89.06 252 GLU A CA 1
ATOM 2060 C C . GLU A 1 252 ? 11.803 0.354 -19.030 1.00 89.06 252 GLU A C 1
ATOM 2062 O O . GLU A 1 252 ? 10.692 0.245 -19.558 1.00 89.06 252 GLU A O 1
ATOM 2067 N N . LEU A 1 253 ? 11.973 0.979 -17.864 1.00 87.62 253 LEU A N 1
ATOM 2068 C CA . LEU A 1 253 ? 10.868 1.458 -17.041 1.00 87.62 253 LEU A CA 1
ATOM 2069 C C . LEU A 1 253 ? 10.038 2.532 -17.750 1.00 87.62 253 LEU A C 1
ATOM 2071 O O . LEU A 1 253 ? 8.820 2.394 -17.856 1.00 87.62 253 LEU A O 1
ATOM 2075 N N . ILE A 1 254 ? 10.681 3.575 -18.286 1.00 81.75 254 ILE A N 1
ATOM 2076 C CA . ILE A 1 254 ? 9.971 4.647 -19.003 1.00 81.75 254 ILE A CA 1
ATOM 2077 C C . ILE A 1 254 ? 9.295 4.107 -20.276 1.00 81.75 254 ILE A C 1
ATOM 2079 O O . ILE A 1 254 ? 8.085 4.302 -20.398 1.00 81.75 254 ILE A O 1
ATOM 2083 N N . PRO A 1 255 ? 9.990 3.376 -21.176 1.00 84.31 255 PRO A N 1
ATOM 2084 C CA . PRO A 1 255 ? 9.356 2.769 -22.346 1.00 84.31 255 PRO A CA 1
ATOM 2085 C C . PRO A 1 255 ? 8.158 1.880 -22.008 1.00 84.31 255 PRO A C 1
ATOM 2087 O O . PRO A 1 255 ? 7.149 1.913 -22.711 1.00 84.31 255 PRO A O 1
ATOM 2090 N N . THR A 1 256 ? 8.243 1.107 -20.924 1.00 85.81 256 THR A N 1
ATOM 2091 C CA . THR A 1 256 ? 7.143 0.241 -20.489 1.00 85.81 256 THR A CA 1
ATOM 2092 C C . THR A 1 256 ? 5.936 1.072 -20.075 1.00 85.81 256 THR A C 1
ATOM 2094 O O . THR A 1 256 ? 4.844 0.836 -20.584 1.00 85.81 256 THR A O 1
ATOM 2097 N N . ILE A 1 257 ? 6.118 2.080 -19.219 1.00 79.88 257 ILE A N 1
ATOM 2098 C CA . ILE A 1 257 ? 5.018 2.955 -18.786 1.00 79.88 257 ILE A CA 1
ATOM 2099 C C . ILE A 1 257 ? 4.412 3.690 -19.983 1.00 79.88 257 ILE A C 1
ATOM 2101 O O . ILE A 1 257 ? 3.193 3.747 -20.114 1.00 79.88 257 ILE A O 1
ATOM 2105 N N . ASP A 1 258 ? 5.245 4.215 -20.880 1.00 77.06 258 ASP A N 1
ATOM 2106 C CA . ASP A 1 258 ? 4.781 4.953 -22.054 1.00 77.06 258 ASP A CA 1
ATOM 2107 C C . ASP A 1 258 ? 4.009 4.054 -23.030 1.00 77.06 258 ASP A C 1
ATOM 2109 O O . ASP A 1 258 ? 3.050 4.512 -23.641 1.00 77.06 258 ASP A O 1
ATOM 2113 N N . SER A 1 259 ? 4.347 2.762 -23.118 1.00 80.06 259 SER A N 1
ATOM 2114 C CA . SER A 1 259 ? 3.576 1.787 -23.906 1.00 80.06 259 SER A CA 1
ATOM 2115 C C . SER A 1 259 ? 2.186 1.488 -23.334 1.00 80.06 259 SER A C 1
ATOM 2117 O O . SER A 1 259 ? 1.298 1.053 -24.066 1.00 80.06 259 SER A O 1
ATOM 2119 N N . LEU A 1 260 ? 1.991 1.726 -22.033 1.00 75.19 260 LEU A N 1
ATOM 2120 C CA . LEU A 1 260 ? 0.704 1.580 -21.353 1.00 75.19 260 LEU A CA 1
ATOM 2121 C C . LEU A 1 260 ? -0.141 2.853 -21.455 1.00 75.19 260 LEU A C 1
ATOM 2123 O O . LEU A 1 260 ? -1.348 2.804 -21.212 1.00 75.19 260 LEU A O 1
ATOM 2127 N N . LEU A 1 261 ? 0.473 3.989 -21.801 1.00 67.38 261 LEU A N 1
ATOM 2128 C CA . LEU A 1 261 ? -0.251 5.232 -22.009 1.00 67.38 261 LEU A CA 1
ATOM 2129 C C . LEU A 1 261 ? -1.033 5.192 -23.328 1.00 67.38 261 LEU A C 1
ATOM 2131 O O . LEU A 1 261 ? -0.522 4.722 -24.347 1.00 67.38 261 LEU A O 1
ATOM 2135 N N . PRO A 1 262 ? -2.265 5.731 -23.347 1.00 61.81 262 PRO A N 1
ATOM 2136 C CA . PRO A 1 262 ? -2.997 5.889 -24.589 1.00 61.81 262 PRO A CA 1
ATOM 2137 C C . PRO A 1 262 ? -2.212 6.802 -25.544 1.00 61.81 262 PRO A C 1
ATOM 2139 O O . PRO A 1 262 ? -1.684 7.832 -25.111 1.00 61.81 262 PRO A O 1
ATOM 2142 N N . PRO A 1 263 ? -2.139 6.448 -26.837 1.00 61.34 263 PRO A N 1
ATOM 2143 C CA . PRO A 1 263 ? -1.417 7.251 -27.805 1.00 61.34 263 PRO A CA 1
ATOM 2144 C C . PRO A 1 263 ? -2.074 8.640 -27.975 1.00 61.34 263 PRO A C 1
ATOM 2146 O O . PRO A 1 263 ? -3.278 8.792 -27.737 1.00 61.34 263 PRO A O 1
ATOM 2149 N N . PRO A 1 264 ? -1.302 9.678 -28.363 1.00 54.94 264 PRO A N 1
ATOM 2150 C CA . PRO A 1 264 ? -1.776 11.070 -28.414 1.00 54.94 264 PRO A CA 1
ATOM 2151 C C . PRO A 1 264 ? -2.928 11.327 -29.396 1.00 54.94 264 PRO A C 1
ATOM 2153 O O . PRO A 1 264 ? -3.556 12.381 -29.357 1.00 54.94 264 PRO A O 1
ATOM 2156 N N . ASP A 1 265 ? -3.185 10.387 -30.301 1.00 61.94 265 ASP A N 1
ATOM 2157 C CA . ASP A 1 265 ? -4.260 10.414 -31.291 1.00 61.94 265 ASP A CA 1
ATOM 2158 C C . ASP A 1 265 ? -5.630 10.018 -30.709 1.00 61.94 265 ASP A C 1
ATOM 2160 O O . ASP A 1 265 ? -6.662 10.329 -31.306 1.00 61.94 265 ASP A O 1
ATOM 2164 N N . ASN A 1 266 ? -5.678 9.420 -29.514 1.00 65.38 266 ASN A N 1
ATOM 2165 C CA . ASN A 1 266 ? -6.912 9.256 -28.752 1.00 65.38 266 ASN A CA 1
ATOM 2166 C C . ASN A 1 266 ? -7.173 10.511 -27.907 1.00 65.38 266 ASN A C 1
ATOM 2168 O O . ASN A 1 266 ? -6.845 10.552 -26.724 1.00 65.38 266 ASN A O 1
ATOM 2172 N N . ILE A 1 267 ? -7.755 11.537 -28.533 1.00 58.00 267 ILE A N 1
ATOM 2173 C CA . ILE A 1 267 ? -7.982 12.869 -27.946 1.00 58.00 267 ILE A CA 1
ATOM 2174 C C . ILE A 1 267 ? -8.690 12.799 -26.583 1.00 58.00 267 ILE A C 1
ATOM 2176 O O . ILE A 1 267 ? -8.227 13.427 -25.630 1.00 58.00 267 ILE A O 1
ATOM 2180 N N . ASP A 1 268 ? -9.754 12.004 -26.455 1.00 58.59 268 ASP A N 1
ATOM 2181 C CA . ASP A 1 268 ? -10.527 11.912 -25.210 1.00 58.59 268 ASP A CA 1
ATOM 2182 C C . ASP A 1 268 ? -9.698 11.305 -24.069 1.00 58.59 268 ASP A C 1
ATOM 2184 O O . ASP A 1 268 ? -9.668 11.838 -22.957 1.00 58.59 268 ASP A O 1
ATOM 2188 N N . ARG A 1 269 ? -8.944 10.230 -24.345 1.00 57.69 269 ARG A N 1
ATOM 2189 C CA . ARG A 1 269 ? -8.029 9.644 -23.354 1.00 57.69 269 ARG A CA 1
ATOM 2190 C C . ARG A 1 269 ? -6.791 10.506 -23.110 1.00 57.69 269 ARG A C 1
ATOM 2192 O O . ARG A 1 269 ? -6.289 10.515 -21.991 1.00 57.69 269 ARG A O 1
ATOM 2199 N N . PHE A 1 270 ? -6.285 11.228 -24.104 1.00 60.62 270 PHE A N 1
ATOM 2200 C CA . PHE A 1 270 ? -5.132 12.113 -23.947 1.00 60.62 270 PHE A CA 1
ATOM 2201 C C . PHE A 1 270 ? -5.467 13.283 -23.018 1.00 60.62 270 PHE A C 1
ATOM 2203 O O . PHE A 1 270 ? -4.723 13.543 -22.076 1.00 60.62 270 PHE A O 1
ATOM 2210 N N . PHE A 1 271 ? -6.616 13.941 -23.210 1.00 58.03 271 PHE A N 1
ATOM 2211 C CA . PHE A 1 271 ? -7.047 15.035 -22.336 1.00 58.03 271 PHE A CA 1
ATOM 2212 C C . PHE A 1 271 ? -7.405 14.567 -20.925 1.00 58.03 271 PHE A C 1
ATOM 2214 O O . PHE A 1 271 ? -7.060 15.262 -19.969 1.00 58.03 271 PHE A O 1
ATOM 2221 N N . ALA A 1 272 ? -7.992 13.373 -20.774 1.00 56.47 272 ALA A N 1
ATOM 2222 C CA . ALA A 1 272 ? -8.209 12.770 -19.457 1.00 56.47 272 ALA A CA 1
ATOM 2223 C C . ALA A 1 272 ? -6.893 12.558 -18.679 1.00 56.47 272 ALA A C 1
ATOM 2225 O O . ALA A 1 272 ? -6.889 12.601 -17.453 1.00 56.47 272 ALA A O 1
ATOM 2226 N N . ASN A 1 273 ? -5.768 12.394 -19.387 1.00 57.62 273 ASN A N 1
ATOM 2227 C CA . ASN A 1 273 ? -4.450 12.115 -18.812 1.00 57.62 273 ASN A CA 1
ATOM 2228 C C . ASN A 1 273 ? -3.450 13.284 -18.939 1.00 57.62 273 ASN A C 1
ATOM 2230 O O . ASN A 1 273 ? -2.293 13.157 -18.534 1.00 57.62 273 ASN A O 1
ATOM 2234 N N . LEU A 1 274 ? -3.869 14.441 -19.466 1.00 60.84 274 LEU A N 1
ATOM 2235 C CA . LEU A 1 274 ? -2.979 15.556 -19.809 1.00 60.84 274 LEU A CA 1
ATOM 2236 C C . LEU A 1 274 ? -2.214 16.089 -18.593 1.00 60.84 274 LEU A C 1
ATOM 2238 O O . LEU A 1 274 ? -1.009 16.303 -18.672 1.00 60.84 274 LEU A O 1
ATOM 2242 N N . PHE A 1 275 ? -2.884 16.274 -17.454 1.00 57.72 275 PHE A N 1
ATOM 2243 C CA . PHE A 1 275 ? -2.232 16.757 -16.231 1.00 57.72 275 PHE A CA 1
ATOM 2244 C C . PHE A 1 275 ? -1.166 15.795 -15.711 1.00 57.72 275 PHE A C 1
ATOM 2246 O O . PHE A 1 275 ? -0.150 16.241 -15.188 1.00 57.72 275 PHE A O 1
ATOM 2253 N N . VAL A 1 276 ? -1.359 14.495 -15.913 1.00 58.75 276 VAL A N 1
ATOM 2254 C CA . VAL A 1 276 ? -0.429 13.448 -15.482 1.00 58.75 276 VAL A CA 1
ATOM 2255 C C . VAL A 1 276 ? 0.777 13.395 -16.406 1.00 58.75 276 VAL A C 1
ATOM 2257 O O . VAL A 1 276 ? 1.913 13.334 -15.941 1.00 58.75 276 VAL A O 1
ATOM 2260 N N . ILE A 1 277 ? 0.552 13.517 -17.716 1.00 64.62 277 ILE A N 1
ATOM 2261 C CA . ILE A 1 277 ? 1.627 13.689 -18.698 1.00 64.62 277 ILE A CA 1
ATOM 2262 C C . ILE A 1 277 ? 2.439 14.945 -18.352 1.00 64.62 277 ILE A C 1
ATOM 2264 O O . ILE A 1 277 ? 3.660 14.874 -18.248 1.00 64.62 277 ILE A O 1
ATOM 2268 N N . LEU A 1 278 ? 1.776 16.071 -18.071 1.00 63.97 278 LEU A N 1
ATOM 2269 C CA . LEU A 1 278 ? 2.432 17.319 -17.674 1.00 63.97 278 LEU A CA 1
ATOM 2270 C C . LEU A 1 278 ? 3.175 17.200 -16.334 1.00 63.97 278 LEU A C 1
ATOM 2272 O O . LEU A 1 278 ? 4.264 17.754 -16.206 1.00 63.97 278 LEU A O 1
ATOM 2276 N N . GLN A 1 279 ? 2.646 16.466 -15.353 1.00 63.94 279 GLN A N 1
ATOM 2277 C CA . GLN A 1 279 ? 3.315 16.207 -14.073 1.00 63.94 279 GLN A CA 1
ATOM 2278 C C . GLN A 1 279 ? 4.542 15.305 -14.238 1.00 63.94 279 GLN A C 1
ATOM 2280 O O . GLN A 1 279 ? 5.606 15.647 -13.723 1.00 63.94 279 GLN A O 1
ATOM 2285 N N . ARG A 1 280 ? 4.457 14.221 -15.020 1.00 66.69 280 ARG A N 1
ATOM 2286 C CA . ARG A 1 280 ? 5.622 13.390 -15.380 1.00 66.69 280 ARG A CA 1
ATOM 2287 C C . ARG A 1 280 ? 6.676 14.217 -16.113 1.00 66.69 280 ARG A C 1
ATOM 2289 O O . ARG A 1 280 ? 7.844 14.197 -15.728 1.00 66.69 280 ARG A O 1
ATOM 2296 N N . CYS A 1 281 ? 6.265 15.029 -17.090 1.00 65.56 281 CYS A N 1
ATOM 2297 C CA . CYS A 1 281 ? 7.144 16.006 -17.730 1.00 65.56 281 CYS A CA 1
ATOM 2298 C C . CYS A 1 281 ? 7.721 16.994 -16.711 1.00 65.56 281 CYS A C 1
ATOM 2300 O O . CYS A 1 281 ? 8.883 17.356 -16.825 1.00 65.56 281 CYS A O 1
ATOM 2302 N N . SER A 1 282 ? 6.973 17.394 -15.681 1.00 65.31 282 SER A N 1
ATOM 2303 C CA . SER A 1 282 ? 7.477 18.281 -14.633 1.00 65.31 282 SER A CA 1
ATOM 2304 C C . SER A 1 282 ? 8.556 17.628 -13.769 1.00 65.31 282 SER A C 1
ATOM 2306 O O . SER A 1 282 ? 9.494 18.320 -13.404 1.00 65.31 282 SER A O 1
ATOM 2308 N N . PHE A 1 283 ? 8.510 16.319 -13.504 1.00 64.75 283 PHE A N 1
ATOM 2309 C CA . PHE A 1 283 ? 9.620 15.614 -12.846 1.00 64.75 283 PHE A CA 1
ATOM 2310 C C . PHE A 1 283 ? 10.861 15.539 -13.742 1.00 64.75 283 PHE A C 1
ATOM 2312 O O . PHE A 1 283 ? 11.983 15.614 -13.252 1.00 64.75 283 PHE A O 1
ATOM 2319 N N . ILE A 1 284 ? 10.666 15.470 -15.062 1.00 61.19 284 ILE A N 1
ATOM 2320 C CA . ILE A 1 284 ? 11.752 15.541 -16.048 1.00 61.19 284 ILE A CA 1
ATOM 2321 C C . ILE A 1 284 ? 12.318 16.978 -16.150 1.00 61.19 284 ILE A C 1
ATOM 2323 O O . ILE A 1 284 ? 13.526 17.153 -16.296 1.00 61.19 284 ILE A O 1
ATOM 2327 N N . ILE A 1 285 ? 11.465 18.009 -16.049 1.00 57.34 285 ILE A N 1
ATOM 2328 C CA . ILE A 1 285 ? 11.793 19.429 -16.297 1.00 57.34 285 ILE A CA 1
ATOM 2329 C C . ILE A 1 285 ? 12.230 20.197 -15.038 1.00 57.34 285 ILE A C 1
ATOM 2331 O O . ILE A 1 285 ? 13.117 21.042 -15.144 1.00 57.34 285 ILE A O 1
ATOM 2335 N N . ARG A 1 286 ? 11.646 19.948 -13.852 1.00 53.12 286 ARG A N 1
ATOM 2336 C CA . ARG A 1 286 ? 11.927 20.682 -12.590 1.00 53.12 286 ARG A CA 1
ATOM 2337 C C . ARG A 1 286 ? 13.402 20.648 -12.190 1.00 53.12 286 ARG A C 1
ATOM 2339 O O . ARG A 1 286 ? 13.832 21.496 -11.421 1.00 53.12 286 ARG A O 1
ATOM 2346 N N . ASP A 1 287 ? 14.181 19.741 -12.764 1.00 47.53 287 ASP A N 1
ATOM 2347 C CA . ASP A 1 287 ? 15.614 19.619 -12.511 1.00 47.53 287 ASP A CA 1
ATOM 2348 C C . ASP A 1 287 ? 16.509 20.185 -13.645 1.00 47.53 287 ASP A C 1
ATOM 2350 O O . ASP A 1 287 ? 17.738 20.117 -13.586 1.00 47.53 287 ASP A O 1
ATOM 2354 N N . ALA A 1 288 ? 15.925 20.791 -14.687 1.00 43.25 288 ALA A N 1
ATOM 2355 C CA . ALA A 1 288 ? 16.656 21.658 -15.622 1.00 43.25 288 ALA A CA 1
ATOM 2356 C C . ALA A 1 288 ? 16.899 23.060 -15.029 1.00 43.25 288 ALA A C 1
ATOM 2358 O O . ALA A 1 288 ? 17.854 23.734 -15.403 1.00 43.25 288 ALA A O 1
ATOM 2359 N N . ALA A 1 289 ? 16.061 23.484 -14.076 1.00 38.44 289 ALA A N 1
ATOM 2360 C CA . ALA A 1 289 ? 16.126 24.800 -13.440 1.00 38.44 289 ALA A CA 1
ATOM 2361 C C . ALA A 1 289 ? 17.058 24.868 -12.211 1.00 38.44 289 ALA A C 1
ATOM 2363 O O . ALA A 1 289 ? 17.302 25.957 -11.709 1.00 38.44 289 ALA A O 1
ATOM 2364 N N . LEU A 1 290 ? 17.593 23.735 -11.735 1.00 38.12 290 LEU A N 1
ATOM 2365 C CA . LEU A 1 290 ? 18.567 23.684 -10.629 1.00 38.12 290 LEU A CA 1
ATOM 2366 C C . LEU A 1 290 ? 20.036 23.745 -11.099 1.00 38.12 290 LEU A C 1
ATOM 2368 O O . LEU A 1 290 ? 20.947 23.690 -10.279 1.00 38.12 290 LEU A O 1
ATOM 2372 N N . TYR A 1 291 ? 20.263 23.883 -12.411 1.00 39.97 291 TYR A N 1
ATOM 2373 C CA . TYR A 1 291 ? 21.587 24.018 -13.034 1.00 39.97 291 TYR A CA 1
ATOM 2374 C C . TYR A 1 291 ? 21.715 25.270 -13.930 1.00 39.97 291 TYR A C 1
ATOM 2376 O O . TYR A 1 291 ? 22.561 25.298 -14.825 1.00 39.97 291 TYR A O 1
ATOM 2384 N N . VAL A 1 292 ? 20.899 26.306 -13.681 1.00 37.94 292 VAL A N 1
ATOM 2385 C CA . VAL A 1 292 ? 21.092 27.672 -14.214 1.00 37.94 292 VAL A CA 1
ATOM 2386 C C . VAL A 1 292 ? 21.447 28.615 -13.075 1.00 37.94 292 VAL A C 1
ATOM 2388 O O . VAL A 1 292 ? 20.743 28.561 -12.044 1.00 37.94 292 VAL A O 1
#

Radius of gyration: 21.01 Å; chains: 1; bounding box: 47×48×62 Å

pLDDT: mean 82.52, std 12.76, range [37.94, 97.88]

Secondary structure (DSSP, 8-state):
-HHHHHHHHHHH--SHHHHHHHHHHHHHIIIIIHHHHHHHHHHHHHTTHHHHIIIIIHHHHHHHHHHHHHHHTT---HHHHHHHHHHHTS--S--EEEEPSS-TT--EEEETTEEEE----SS-HHIIIIIHHHHHHHHHHTT---HHHHHHHHHHHHT-HHHHHHHHHHHHTS---TTHHHHHHHHHHHHHHTTSS-HHHHHHHHSSGGGG--HHHHHHHHHHHT--SS----HHHHHHHHHHTT---HHHHHHHHHHHSPPTT-HHHHHHTHHHHHHHHHHHHTTTGGG-